Protein AF-A0A3D1D3Z7-F1 (afdb_monomer)

Foldseek 3Di:
DPDQKDKDKDFLPDPCQCPPANEDDPPPPDPDPRSWIKMFMDRDFDPCVPPPDGDVVSVNSCRHPPCVRMDTDPGSPCPDPVNLVVLLVDQEEEEADDQVCVLVVVVSCVVSVHWYKYKYAQCCCVDPSNVVCVVVLQKDWDDADDQNKDWDQDPDDAPDPDDDDDPNIHIDHRMTIMTRDDDVVVVDDDPD

pLDDT: mean 87.13, std 12.6, range [43.28, 98.56]

Solvent-accessible surface area (backbone atoms only — not comparable to full-atom values): 11808 Å² total; per-residue (Å²): 131,92,76,67,65,49,79,48,75,38,40,30,85,49,97,62,67,70,72,88,60,84,75,89,63,98,82,61,95,54,96,62,86,66,62,70,8,34,36,40,52,44,67,76,84,58,55,68,80,71,80,84,56,75,55,72,65,22,54,52,48,44,66,73,70,41,65,87,36,50,46,82,38,90,44,44,44,74,85,37,72,71,40,44,56,52,53,69,72,43,65,66,48,75,50,75,57,59,72,93,47,42,70,60,52,54,51,50,38,58,74,69,69,46,36,35,46,31,47,39,50,58,73,50,53,74,35,87,83,40,35,58,36,44,76,69,71,61,38,47,72,46,82,65,39,76,90,29,32,51,74,40,81,43,98,57,82,61,78,55,87,66,85,81,84,51,90,68,27,27,57,42,75,46,36,30,34,38,24,59,60,92,50,75,75,76,73,56,80,77,93,124

Structure (mmCIF, N/CA/C/O backbone):
data_AF-A0A3D1D3Z7-F1
#
_entry.id   AF-A0A3D1D3Z7-F1
#
loop_
_atom_site.group_PDB
_atom_site.id
_atom_site.type_symbol
_atom_site.label_atom_id
_atom_site.label_alt_id
_atom_site.label_comp_id
_atom_site.label_asym_id
_atom_site.label_entity_id
_atom_site.label_seq_id
_atom_site.pdbx_PDB_ins_code
_atom_site.Cartn_x
_atom_site.Cartn_y
_atom_site.Cartn_z
_atom_site.occupancy
_atom_site.B_iso_or_equiv
_atom_site.auth_seq_id
_atom_site.auth_comp_id
_atom_site.auth_asym_id
_atom_site.auth_atom_id
_atom_site.pdbx_PDB_model_num
ATOM 1 N N . LEU A 1 1 ? -16.263 -11.065 -4.107 1.00 61.50 1 LEU A N 1
ATOM 2 C CA . LEU A 1 1 ? -15.532 -10.832 -2.841 1.00 61.50 1 LEU A CA 1
ATOM 3 C C . LEU A 1 1 ? -16.573 -10.551 -1.766 1.00 61.50 1 LEU A C 1
ATOM 5 O O . LEU A 1 1 ? -17.265 -9.552 -1.881 1.00 61.50 1 LEU A O 1
ATOM 9 N N . GLY A 1 2 ? -16.757 -11.442 -0.791 1.00 82.75 2 GLY A N 1
ATOM 10 C CA . GLY A 1 2 ? -17.591 -11.156 0.384 1.00 82.75 2 GLY A CA 1
ATOM 11 C C . GLY A 1 2 ? -16.799 -10.304 1.373 1.00 82.75 2 GLY A C 1
ATOM 12 O O . GLY A 1 2 ? -16.276 -10.839 2.345 1.00 82.75 2 GLY A O 1
ATOM 13 N N . LEU A 1 3 ? -16.606 -9.016 1.063 1.00 86.44 3 LEU A N 1
ATOM 14 C CA . LEU A 1 3 ? -15.832 -8.101 1.906 1.00 86.44 3 LEU A CA 1
ATOM 15 C C . LEU A 1 3 ? -16.558 -7.891 3.236 1.00 86.44 3 LEU A C 1
ATOM 17 O O . LEU A 1 3 ? -17.693 -7.431 3.256 1.00 86.44 3 LEU A O 1
ATOM 21 N N . LYS A 1 4 ? -15.893 -8.237 4.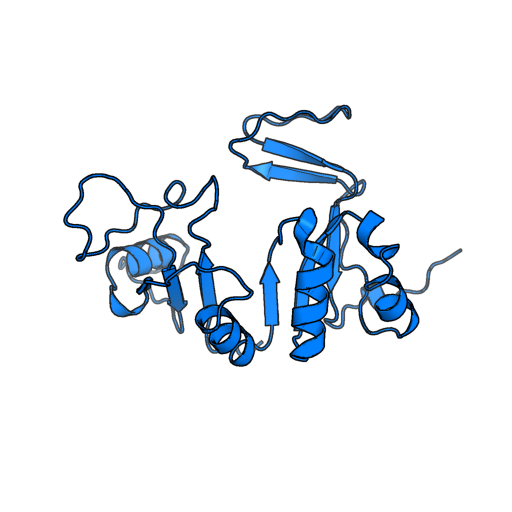341 1.00 91.62 4 LYS A N 1
ATOM 22 C CA . LYS A 1 4 ? -16.440 -8.094 5.698 1.00 91.62 4 LYS A CA 1
ATOM 23 C C . LYS A 1 4 ? -16.108 -6.742 6.335 1.00 91.62 4 LYS A C 1
ATOM 25 O O . LYS A 1 4 ? -16.857 -6.263 7.179 1.00 91.62 4 LYS A O 1
ATOM 30 N N . LYS A 1 5 ? -14.937 -6.189 6.012 1.00 93.38 5 LYS A N 1
ATOM 31 C CA . LYS A 1 5 ? -14.377 -5.001 6.660 1.00 93.38 5 LYS A CA 1
ATOM 32 C C . LYS A 1 5 ? -13.310 -4.358 5.771 1.00 93.38 5 LYS A C 1
ATOM 34 O O . LYS A 1 5 ? -12.551 -5.071 5.116 1.00 93.38 5 LYS A O 1
ATOM 39 N N . LEU A 1 6 ? -13.221 -3.034 5.809 1.00 93.69 6 LEU A N 1
ATOM 40 C CA . LEU A 1 6 ? -12.093 -2.236 5.345 1.00 93.69 6 LEU A CA 1
ATOM 41 C C . LEU A 1 6 ? -11.369 -1.633 6.556 1.00 93.69 6 LEU A C 1
ATOM 43 O O . LEU A 1 6 ? -12.007 -1.064 7.440 1.00 93.69 6 LEU A O 1
ATOM 47 N N . ILE A 1 7 ? -10.040 -1.747 6.578 1.00 94.50 7 ILE A N 1
ATOM 48 C CA . ILE A 1 7 ? -9.180 -1.125 7.589 1.00 94.50 7 ILE A CA 1
ATOM 49 C C . ILE A 1 7 ? -8.221 -0.180 6.869 1.00 94.50 7 ILE A C 1
ATOM 51 O O . ILE A 1 7 ? -7.419 -0.623 6.047 1.00 94.50 7 ILE A O 1
ATOM 55 N N . CYS A 1 8 ? -8.277 1.106 7.201 1.00 92.25 8 CYS A N 1
ATOM 56 C CA . CYS A 1 8 ? -7.368 2.122 6.675 1.00 92.25 8 CYS A CA 1
ATOM 57 C C . CYS A 1 8 ? -6.498 2.657 7.808 1.00 92.25 8 CYS A C 1
ATOM 59 O O . CYS A 1 8 ? -6.995 2.916 8.900 1.00 92.25 8 CYS A O 1
ATOM 61 N N . THR A 1 9 ? -5.207 2.854 7.561 1.00 91.00 9 THR A N 1
ATOM 62 C CA . THR A 1 9 ? -4.272 3.417 8.543 1.00 91.00 9 THR A CA 1
ATOM 63 C C . THR A 1 9 ? -3.481 4.559 7.927 1.00 91.00 9 THR A C 1
ATOM 65 O O . THR A 1 9 ? -3.256 4.588 6.716 1.00 91.00 9 THR A O 1
ATOM 68 N N . CYS A 1 10 ? -3.032 5.502 8.753 1.00 88.31 10 CYS A N 1
ATOM 69 C CA . CYS A 1 10 ? -2.142 6.570 8.311 1.00 88.31 10 CYS A CA 1
ATOM 70 C C . CYS A 1 10 ? -0.898 6.677 9.200 1.00 88.31 10 CYS A C 1
ATOM 72 O O . CYS A 1 10 ? -0.938 6.394 10.396 1.00 88.31 10 CYS A O 1
ATOM 74 N N . TYR A 1 11 ? 0.215 7.093 8.594 1.00 87.31 11 TYR A N 1
ATOM 75 C CA . TYR A 1 11 ? 1.493 7.302 9.271 1.00 87.31 11 TYR A CA 1
ATOM 76 C C . TYR A 1 11 ? 1.632 8.760 9.723 1.00 87.31 11 TYR A C 1
ATOM 78 O O . TYR A 1 11 ? 1.461 9.686 8.923 1.00 87.31 11 TYR A O 1
ATOM 86 N N . ASN A 1 12 ? 2.005 8.983 10.983 1.00 82.62 12 ASN A N 1
ATOM 87 C CA . ASN A 1 12 ? 2.163 10.332 11.531 1.00 82.62 12 ASN A CA 1
ATOM 88 C C . ASN A 1 12 ? 3.320 11.128 10.908 1.00 82.62 12 ASN A C 1
ATOM 90 O O . ASN A 1 12 ? 3.308 12.352 10.933 1.00 82.62 12 ASN A O 1
ATOM 94 N N . GLY A 1 13 ? 4.315 10.484 10.301 1.00 79.19 13 GLY A N 1
ATOM 95 C CA . GLY A 1 13 ? 5.386 11.198 9.600 1.00 79.19 13 GLY A CA 1
ATOM 96 C C . GLY A 1 13 ? 5.028 11.625 8.173 1.00 79.19 13 GLY A C 1
ATOM 97 O O . GLY A 1 13 ? 5.851 12.263 7.517 1.00 79.19 13 GLY A O 1
ATOM 98 N N . SER A 1 14 ? 3.833 11.298 7.661 1.00 76.31 14 SER A N 1
ATOM 99 C CA . SER A 1 14 ? 3.488 11.585 6.265 1.00 76.31 14 SER A CA 1
ATOM 100 C C . SER A 1 14 ? 3.386 13.103 5.975 1.00 76.31 14 SER A C 1
ATOM 102 O O . SER A 1 14 ? 2.975 13.903 6.826 1.00 76.31 14 SER A O 1
ATOM 104 N N . PRO A 1 15 ? 3.811 13.547 4.776 1.00 71.00 15 PRO A N 1
ATOM 105 C CA . PRO A 1 15 ? 3.744 14.944 4.323 1.00 71.00 15 PRO A CA 1
ATOM 106 C C . PRO A 1 15 ? 2.318 15.418 3.980 1.00 71.00 15 PRO A C 1
ATOM 108 O O . PRO A 1 15 ? 2.089 16.624 3.823 1.00 71.00 15 PRO A O 1
ATOM 111 N N . VAL A 1 16 ? 1.374 14.481 3.831 1.00 70.31 16 VAL A N 1
ATOM 112 C CA . VAL A 1 16 ? -0.016 14.735 3.412 1.00 70.31 16 VAL A CA 1
ATOM 113 C C . VAL A 1 16 ? -1.052 14.463 4.508 1.00 70.31 16 VAL A C 1
ATOM 115 O O . VAL A 1 16 ? -2.230 14.747 4.310 1.00 70.31 16 VAL A O 1
ATOM 118 N N . THR A 1 17 ? -0.632 13.966 5.678 1.00 67.69 17 THR A N 1
ATOM 119 C CA . THR A 1 17 ? -1.533 13.703 6.813 1.00 67.69 17 THR A CA 1
ATOM 120 C C . THR A 1 17 ? -2.337 14.950 7.181 1.00 67.69 17 THR A C 1
ATOM 122 O O . THR A 1 17 ? -1.764 16.024 7.356 1.00 67.69 17 THR A O 1
ATOM 125 N N . GLY A 1 18 ? -3.659 14.796 7.297 1.00 62.28 18 GLY A N 1
ATOM 126 C CA . GLY A 1 18 ? -4.581 15.857 7.717 1.00 62.28 18 GLY A CA 1
ATOM 127 C C . GLY A 1 18 ? -4.958 16.881 6.639 1.00 62.28 18 GLY A C 1
ATOM 128 O O . GLY A 1 18 ? -5.660 17.833 6.958 1.00 62.28 18 GLY A O 1
ATOM 129 N N . LYS A 1 19 ? -4.521 16.715 5.379 1.00 63.19 19 LYS A N 1
ATOM 130 C CA . LYS A 1 19 ? -4.835 17.662 4.287 1.00 63.19 19 LYS A CA 1
ATOM 131 C C . LYS A 1 19 ? -6.082 17.308 3.472 1.00 63.19 19 LYS A C 1
ATOM 133 O O . LYS A 1 19 ? -6.710 18.205 2.925 1.00 63.19 19 LYS A O 1
ATOM 138 N N . GLU A 1 20 ? -6.422 16.024 3.366 1.00 63.38 20 GLU A N 1
ATOM 139 C CA . GLU A 1 20 ? -7.516 15.539 2.501 1.00 63.38 20 GLU A CA 1
ATOM 140 C C . GLU A 1 20 ? -8.873 15.529 3.220 1.00 63.38 20 GLU A C 1
ATOM 142 O O . GLU A 1 20 ? -9.900 15.850 2.627 1.00 63.38 20 GLU A O 1
ATOM 147 N N . LEU A 1 21 ? -8.870 15.206 4.517 1.00 61.38 21 LEU A N 1
ATOM 148 C CA . LEU A 1 21 ? -10.042 15.237 5.384 1.00 61.38 21 LEU A CA 1
ATOM 149 C C . LEU A 1 21 ? -9.607 15.657 6.792 1.00 61.38 21 LEU A C 1
ATOM 151 O O . LEU A 1 21 ? -8.780 14.989 7.417 1.00 61.38 21 LEU A O 1
ATOM 155 N N . LEU A 1 22 ? -10.151 16.775 7.277 1.00 61.84 22 LEU A N 1
ATOM 156 C CA . LEU A 1 22 ? -9.946 17.227 8.651 1.00 61.84 22 LEU A CA 1
ATOM 157 C C . LEU A 1 22 ? -10.807 16.368 9.579 1.00 61.84 22 LEU A C 1
ATOM 159 O O . LEU A 1 22 ? -12.034 16.378 9.484 1.00 61.84 22 LEU A O 1
ATOM 163 N N . LEU A 1 23 ? -10.141 15.611 10.445 1.00 63.09 23 LEU A N 1
ATOM 164 C CA . LEU A 1 23 ? -10.756 14.735 11.435 1.00 63.09 23 LEU A CA 1
ATOM 165 C C . LEU A 1 23 ? -10.426 15.285 12.821 1.00 63.09 23 LEU A C 1
ATOM 167 O O . LEU A 1 23 ? -9.256 15.508 13.137 1.00 63.09 23 LEU A O 1
ATOM 171 N N . HIS A 1 24 ? -11.457 15.528 13.627 1.00 62.47 24 HIS A N 1
ATOM 172 C CA . HIS A 1 24 ? -11.304 16.054 14.979 1.00 62.47 24 HIS A CA 1
ATOM 173 C C . HIS A 1 24 ? -11.209 14.904 15.981 1.00 62.47 24 HIS A C 1
ATOM 175 O O . HIS A 1 24 ? -12.060 14.016 16.006 1.00 62.47 24 HIS A O 1
ATOM 181 N N . PHE A 1 25 ? -10.179 14.937 16.823 1.00 65.06 25 PHE A N 1
ATOM 182 C CA . PHE A 1 25 ? -9.983 13.987 17.911 1.00 65.06 25 PHE A CA 1
ATOM 183 C C . PHE A 1 25 ? -10.153 14.730 19.236 1.00 65.06 25 PHE A C 1
ATOM 185 O O . PHE A 1 25 ? -9.450 15.706 19.471 1.00 65.06 25 PHE A O 1
ATOM 192 N N . ASP A 1 26 ? -11.031 14.253 20.122 1.00 55.59 26 ASP A N 1
ATOM 193 C CA . ASP A 1 26 ? -11.373 14.937 21.388 1.00 55.59 26 ASP A CA 1
ATOM 194 C C . ASP A 1 26 ? -10.193 15.113 22.372 1.00 55.59 26 ASP A C 1
ATOM 196 O O . ASP A 1 26 ? -10.342 15.772 23.394 1.00 55.59 26 ASP A O 1
ATOM 200 N N . ASN A 1 27 ? -9.021 14.532 22.088 1.00 49.59 27 ASN A N 1
ATOM 201 C CA . ASN A 1 27 ? -7.875 14.472 23.004 1.00 49.59 27 ASN A CA 1
ATOM 202 C C . ASN A 1 27 ? -6.697 15.392 22.624 1.00 49.59 27 ASN A C 1
ATOM 204 O O . ASN A 1 27 ? -5.596 15.207 23.145 1.00 49.59 27 ASN A O 1
ATOM 208 N N . SER A 1 28 ? -6.868 16.356 21.715 1.00 48.56 28 SER A N 1
ATOM 209 C CA . SER A 1 28 ? -5.842 17.376 21.464 1.00 48.56 28 SER A CA 1
ATOM 210 C C . SER A 1 28 ? -6.182 18.668 22.210 1.00 48.56 28 SER A C 1
ATOM 212 O O . SER A 1 28 ? -6.888 19.518 21.683 1.00 48.56 28 SER A O 1
ATOM 214 N N . GLU A 1 29 ? -5.654 18.824 23.428 1.00 43.28 29 GLU A N 1
ATOM 215 C CA . GLU A 1 29 ? -5.636 20.111 24.156 1.00 43.28 29 GLU A CA 1
ATOM 216 C C . GLU A 1 29 ? -4.678 21.147 23.523 1.00 43.28 29 GLU A C 1
ATOM 218 O O . GLU A 1 29 ? -4.610 22.283 23.981 1.00 43.28 29 GLU A O 1
ATOM 223 N N . ASP A 1 30 ? -3.948 20.775 22.465 1.00 44.81 30 ASP A N 1
ATOM 224 C CA . ASP A 1 30 ? -3.095 21.677 21.690 1.00 44.81 30 ASP A CA 1
ATOM 225 C C . ASP A 1 30 ? -3.777 22.050 20.366 1.00 44.81 30 ASP A C 1
ATOM 227 O O . ASP A 1 30 ? -4.130 21.173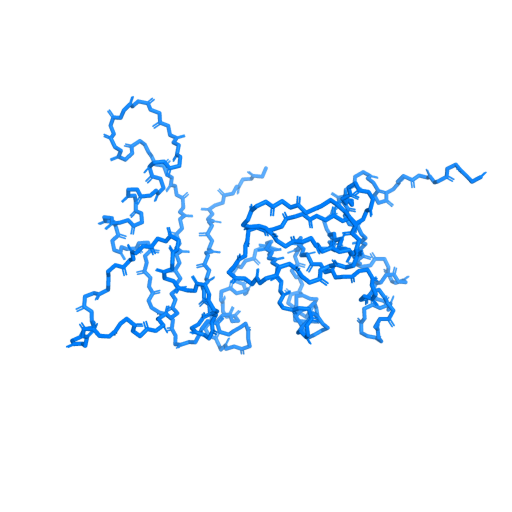 19.577 1.00 44.81 30 ASP A O 1
ATOM 231 N N . ASP A 1 31 ? -3.864 23.357 20.104 1.00 43.38 31 ASP A N 1
ATOM 232 C CA . ASP A 1 31 ? -4.306 23.990 18.845 1.00 43.38 31 ASP A CA 1
ATOM 233 C C . ASP A 1 31 ? -3.366 23.705 17.649 1.00 43.38 31 ASP A C 1
ATOM 235 O O . ASP A 1 31 ? -3.618 24.136 16.523 1.00 43.38 31 ASP A O 1
ATOM 239 N N . ASP A 1 32 ? -2.259 22.991 17.877 1.00 48.34 32 ASP A N 1
ATOM 240 C CA . ASP A 1 32 ? -1.348 22.559 16.824 1.00 48.34 32 ASP A CA 1
ATOM 241 C C . ASP A 1 32 ? -1.797 21.174 16.333 1.00 48.34 32 ASP A C 1
ATOM 243 O O . ASP A 1 32 ? -1.800 20.231 17.137 1.00 48.34 32 ASP A O 1
ATOM 247 N N . PRO A 1 33 ? -2.187 21.002 15.051 1.00 52.00 33 PRO A N 1
ATOM 248 C CA . PRO A 1 33 ? -2.545 19.704 14.499 1.00 52.00 33 PRO A CA 1
ATOM 249 C C . PRO A 1 33 ? -1.309 18.806 14.505 1.00 52.00 33 PRO A C 1
ATOM 251 O O . PRO A 1 33 ? -0.596 18.651 13.508 1.00 52.00 33 PRO A O 1
ATOM 254 N N . LYS A 1 34 ? -1.047 18.173 15.653 1.00 56.50 34 LYS A N 1
ATOM 255 C CA . LYS A 1 34 ? -0.094 17.080 15.766 1.00 56.50 34 LYS A CA 1
ATOM 256 C C . LYS A 1 34 ? -0.484 16.108 14.670 1.00 56.50 34 LYS A C 1
ATOM 258 O O . LYS A 1 34 ? -1.652 15.744 14.539 1.00 56.50 34 LYS A O 1
ATOM 263 N N . LYS A 1 35 ? 0.485 15.718 13.843 1.00 71.00 35 LYS A N 1
ATOM 264 C CA . LYS A 1 35 ? 0.274 14.674 12.847 1.00 71.00 35 LYS A CA 1
ATOM 265 C C . LYS A 1 35 ? -0.087 13.403 13.611 1.00 71.00 35 LYS A C 1
ATOM 267 O O . LYS A 1 35 ? 0.785 12.696 14.100 1.00 71.00 35 LYS A O 1
ATOM 272 N N . ILE A 1 36 ? -1.373 13.169 13.815 1.00 80.50 36 ILE A N 1
ATOM 273 C CA . ILE A 1 36 ? -1.877 12.034 14.571 1.00 80.50 36 ILE A CA 1
ATOM 274 C C . ILE A 1 36 ? -2.018 10.889 13.580 1.00 80.50 36 ILE A C 1
ATOM 276 O O . ILE A 1 36 ? -2.646 11.028 12.531 1.00 80.50 36 ILE A O 1
ATOM 280 N N . ALA A 1 37 ? -1.389 9.763 13.901 1.00 88.44 37 ALA A N 1
ATOM 281 C CA . ALA A 1 37 ? -1.661 8.522 13.204 1.00 88.44 37 ALA A CA 1
ATOM 282 C C . ALA A 1 37 ? -3.019 7.998 13.673 1.00 88.44 37 ALA A C 1
ATOM 284 O O . ALA A 1 37 ? -3.337 8.060 14.860 1.00 88.44 37 ALA A O 1
ATOM 285 N N . TYR A 1 38 ? -3.818 7.466 12.760 1.00 88.38 38 TYR A N 1
ATOM 286 C CA . TYR A 1 38 ? -5.125 6.916 13.085 1.00 88.38 38 TYR A CA 1
ATOM 287 C C . TYR A 1 38 ? -5.447 5.705 12.221 1.00 88.38 38 TYR A C 1
ATOM 289 O O . TYR A 1 38 ? -4.833 5.466 11.177 1.00 88.38 38 TYR A O 1
ATOM 297 N N . LYS A 1 39 ? -6.423 4.937 12.692 1.00 91.38 39 LYS A N 1
ATOM 298 C CA . LYS A 1 39 ? -7.048 3.822 12.001 1.00 91.38 39 LYS A CA 1
ATOM 299 C C . LYS A 1 39 ? -8.528 4.119 11.818 1.00 91.38 39 LYS A C 1
ATOM 301 O O . LYS A 1 39 ? -9.182 4.544 12.769 1.00 91.38 39 LYS A O 1
ATOM 306 N N . VAL A 1 40 ? -9.027 3.817 10.628 1.00 91.56 40 VAL A N 1
ATOM 307 C CA . VAL A 1 40 ? -10.449 3.743 10.310 1.00 91.56 40 VAL A CA 1
ATOM 308 C C . VAL A 1 40 ? -10.836 2.278 10.101 1.00 91.56 40 VAL A C 1
ATOM 310 O O . VAL A 1 40 ? -10.152 1.577 9.355 1.00 91.56 40 VAL A O 1
ATOM 313 N N . GLU A 1 41 ? -11.927 1.827 10.716 1.00 92.62 41 GLU A N 1
ATOM 314 C CA . GLU A 1 41 ? -12.559 0.536 10.429 1.00 92.62 41 GLU A CA 1
ATOM 315 C C . GLU A 1 41 ? -13.993 0.726 9.931 1.00 92.62 41 GLU A C 1
ATOM 317 O O . GLU A 1 41 ? -14.822 1.301 10.627 1.00 92.62 41 GLU A O 1
ATOM 322 N N . ILE A 1 42 ? -14.289 0.205 8.739 1.00 91.38 42 ILE A N 1
ATOM 323 C CA . ILE A 1 42 ? -15.619 0.271 8.120 1.00 91.38 42 ILE A CA 1
ATOM 324 C C . ILE A 1 42 ? -16.079 -1.150 7.818 1.00 91.38 42 ILE A C 1
ATOM 326 O O . ILE A 1 42 ? -15.406 -1.881 7.092 1.00 91.38 42 ILE A O 1
ATOM 330 N N . THR A 1 43 ? -17.227 -1.555 8.356 1.00 91.25 43 THR A N 1
ATOM 331 C CA . THR A 1 43 ? -17.865 -2.850 8.048 1.00 91.25 43 THR A CA 1
ATOM 332 C C . THR A 1 43 ? -19.070 -2.711 7.125 1.00 91.25 43 THR A C 1
ATOM 334 O O . THR A 1 43 ? -19.401 -3.649 6.408 1.00 91.25 43 THR A O 1
ATOM 337 N N . GLU A 1 44 ? -19.713 -1.546 7.130 1.00 88.12 44 GLU A N 1
ATOM 338 C CA . GLU A 1 44 ? -20.845 -1.192 6.279 1.00 88.12 44 GLU A CA 1
ATOM 339 C C . GLU A 1 44 ? -20.869 0.328 6.073 1.00 88.12 44 GLU A C 1
ATOM 341 O O . GLU A 1 44 ? -20.343 1.069 6.901 1.00 88.12 44 GLU A O 1
ATOM 346 N N . VAL A 1 45 ? -21.460 0.769 4.965 1.00 86.94 45 VAL A N 1
ATOM 347 C CA . VAL A 1 45 ? -21.803 2.172 4.701 1.00 86.94 45 VAL A CA 1
ATOM 348 C C . VAL A 1 45 ? -23.270 2.162 4.298 1.00 86.94 45 VAL A C 1
ATOM 350 O O . VAL A 1 45 ? -23.639 1.414 3.387 1.00 86.94 45 VAL A O 1
ATOM 353 N N . LYS A 1 46 ? -24.110 2.901 5.021 1.00 87.50 46 LYS A N 1
ATOM 354 C CA . LYS A 1 46 ? -25.526 3.080 4.686 1.00 87.50 46 LYS A CA 1
ATOM 355 C C . LYS A 1 46 ? -25.712 4.454 4.043 1.00 87.50 46 LYS A C 1
ATOM 357 O O . LYS A 1 46 ? -24.741 5.170 3.837 1.00 87.50 46 LYS A O 1
ATOM 362 N N . ASP A 1 47 ? -26.946 4.775 3.682 1.00 86.62 47 ASP A N 1
ATOM 363 C CA . ASP A 1 47 ? -27.336 6.148 3.357 1.00 86.62 47 ASP A CA 1
ATOM 364 C C . ASP A 1 47 ? -27.294 6.954 4.667 1.00 86.62 47 ASP A C 1
ATOM 366 O O . ASP A 1 47 ? -28.229 6.923 5.471 1.00 86.62 47 ASP A O 1
ATOM 370 N N . GLU A 1 48 ? -26.134 7.543 4.950 1.00 85.00 48 GLU A N 1
ATOM 371 C CA . GLU A 1 48 ? -25.841 8.254 6.193 1.00 85.00 48 GLU A CA 1
ATOM 372 C C . GLU A 1 48 ? -26.345 9.702 6.133 1.00 85.00 48 GLU A C 1
ATOM 374 O O . GLU A 1 48 ? -26.574 10.327 7.172 1.00 85.00 48 GLU A O 1
ATOM 379 N N . ASN A 1 49 ? -26.512 10.254 4.926 1.00 80.75 49 ASN A N 1
ATOM 380 C CA . ASN A 1 49 ? -26.976 11.624 4.714 1.00 80.75 49 ASN A CA 1
ATOM 381 C C . ASN A 1 49 ? -28.495 11.728 4.427 1.00 80.75 49 ASN A C 1
ATOM 383 O O . ASN A 1 49 ? -29.053 12.826 4.515 1.00 80.75 49 ASN A O 1
ATOM 387 N N . GLY A 1 50 ? -29.166 10.606 4.155 1.00 85.00 50 GLY A N 1
ATOM 388 C CA . GLY A 1 50 ? -30.599 10.503 3.890 1.00 85.00 50 GLY A CA 1
ATOM 389 C C . GLY A 1 50 ? -31.021 10.935 2.483 1.00 85.00 50 GLY A C 1
ATOM 390 O O . GLY A 1 50 ? -32.179 11.329 2.307 1.00 85.00 50 GLY A O 1
ATOM 391 N N . ASP A 1 51 ? -30.115 10.933 1.502 1.00 87.12 51 ASP A N 1
ATOM 392 C CA . ASP A 1 51 ? -30.389 11.377 0.129 1.00 87.12 51 ASP A CA 1
ATOM 393 C C . ASP A 1 51 ? -30.919 10.267 -0.799 1.00 87.12 51 ASP A C 1
ATOM 395 O O . ASP A 1 51 ? -31.344 10.543 -1.927 1.00 87.12 51 ASP A O 1
ATOM 399 N N . GLY A 1 52 ? -30.984 9.028 -0.303 1.00 87.69 52 GLY A N 1
ATOM 400 C CA . GLY A 1 52 ? -31.470 7.858 -1.025 1.00 87.69 52 GLY A CA 1
ATOM 401 C C . GLY A 1 52 ? -30.410 7.144 -1.868 1.00 87.69 52 GLY A C 1
ATOM 402 O O . GLY A 1 52 ? -30.760 6.188 -2.572 1.00 87.69 52 GLY A O 1
ATOM 403 N N . ALA A 1 53 ? -29.145 7.567 -1.819 1.00 87.19 53 ALA A N 1
ATOM 404 C CA . ALA A 1 53 ? -28.005 6.894 -2.427 1.00 87.19 53 ALA A CA 1
ATOM 405 C C . ALA A 1 53 ? -27.028 6.372 -1.357 1.00 87.19 53 ALA A C 1
ATOM 407 O O . ALA A 1 53 ? -27.116 6.703 -0.185 1.00 87.19 53 ALA A O 1
ATOM 408 N N . VAL A 1 54 ? -26.125 5.474 -1.764 1.00 87.69 54 VAL A N 1
ATOM 409 C CA . VAL A 1 54 ? -24.975 5.066 -0.943 1.00 87.69 54 VAL A CA 1
ATOM 410 C C . VAL A 1 54 ? -23.722 5.396 -1.739 1.00 87.69 54 VAL A C 1
ATOM 412 O O . VAL A 1 54 ? -23.393 4.691 -2.700 1.00 87.69 54 VAL A O 1
ATOM 415 N N . ASP A 1 55 ? -23.052 6.490 -1.385 1.00 86.50 55 ASP A N 1
ATOM 416 C CA . ASP A 1 55 ? -21.912 7.031 -2.120 1.00 86.50 55 ASP A CA 1
ATOM 417 C C . ASP A 1 55 ? -20.769 7.566 -1.223 1.00 86.50 55 ASP A C 1
ATOM 419 O O . ASP A 1 55 ? -20.644 7.247 -0.039 1.00 86.50 55 ASP A O 1
ATOM 423 N N . LEU A 1 56 ? -19.819 8.298 -1.816 1.00 86.06 56 LEU A N 1
ATOM 424 C CA . LEU A 1 56 ? -18.647 8.823 -1.100 1.00 86.06 56 LEU A CA 1
ATOM 425 C C . LEU A 1 56 ? -19.002 9.903 -0.068 1.00 86.06 56 LEU A C 1
ATOM 427 O O . LEU A 1 56 ? -18.228 10.128 0.867 1.00 86.06 56 LEU A O 1
ATOM 431 N N . SER A 1 57 ? -20.143 10.564 -0.231 1.00 86.38 57 SER A N 1
ATOM 432 C CA . SER A 1 57 ? -20.683 11.538 0.712 1.00 86.38 57 SER A CA 1
ATOM 433 C C . SER A 1 57 ? -21.056 10.853 2.023 1.00 86.38 57 SER A C 1
ATOM 435 O O . SER A 1 57 ? -20.731 11.383 3.085 1.00 86.38 57 SER A O 1
ATOM 437 N N . ASP A 1 58 ? -21.617 9.642 1.964 1.00 86.25 58 ASP A N 1
ATOM 438 C CA . ASP A 1 58 ? -21.926 8.831 3.147 1.00 86.25 58 ASP A CA 1
ATOM 439 C C . ASP A 1 58 ? -20.668 8.392 3.880 1.00 86.25 58 ASP A C 1
ATOM 441 O O . ASP A 1 58 ? -20.581 8.505 5.099 1.00 86.25 58 ASP A O 1
ATOM 445 N N . VAL A 1 59 ? -19.631 7.981 3.141 1.00 86.38 59 VAL A N 1
ATOM 446 C CA . VAL A 1 59 ? -18.322 7.673 3.737 1.00 86.38 59 VAL A CA 1
ATOM 447 C C . VAL A 1 59 ? -17.763 8.905 4.449 1.00 86.38 59 VAL A C 1
ATOM 449 O O . VAL A 1 59 ? -17.272 8.806 5.573 1.00 86.38 59 VAL A O 1
ATOM 452 N N . GLN A 1 60 ? -17.843 10.083 3.825 1.00 85.38 60 GLN A N 1
ATOM 453 C CA . GLN A 1 60 ? -17.385 11.320 4.451 1.00 85.38 60 GLN A CA 1
ATOM 454 C C . GLN A 1 60 ? -18.202 11.660 5.704 1.00 85.38 60 GLN A C 1
ATOM 456 O O . GLN A 1 60 ? -17.625 12.103 6.700 1.00 85.38 60 GLN A O 1
ATOM 461 N N . TYR A 1 61 ? -19.521 11.468 5.661 1.00 84.44 61 TYR A N 1
ATOM 462 C CA . TYR A 1 61 ? -20.406 11.702 6.795 1.00 84.44 61 TYR A CA 1
ATOM 463 C C . TYR A 1 61 ? -20.094 10.744 7.948 1.00 84.44 61 TYR A C 1
ATOM 465 O O . TYR A 1 61 ? -19.899 11.203 9.075 1.00 84.44 61 TYR A O 1
ATOM 473 N N . LEU A 1 62 ? -19.952 9.448 7.659 1.00 85.75 62 LEU A N 1
ATOM 474 C CA . LEU A 1 62 ? -19.565 8.410 8.613 1.00 85.75 62 LEU A CA 1
ATOM 475 C C . LEU A 1 62 ? -18.255 8.779 9.319 1.00 85.75 62 LEU A C 1
ATOM 477 O O . LEU A 1 62 ? -18.188 8.795 10.544 1.00 85.75 62 LEU A O 1
ATOM 481 N N . LEU A 1 63 ? -17.227 9.164 8.557 1.00 84.81 63 LEU A N 1
ATOM 482 C CA . LEU A 1 63 ? -15.915 9.529 9.102 1.00 84.81 63 LEU A CA 1
ATOM 483 C C . LEU A 1 63 ? -15.931 10.791 9.975 1.00 84.81 63 LEU A C 1
ATOM 485 O O . LEU A 1 63 ? -15.087 10.928 10.859 1.00 84.81 63 LEU A O 1
ATOM 489 N N . LYS A 1 64 ? -16.843 11.733 9.709 1.00 82.12 64 LYS A N 1
ATOM 490 C CA . LYS A 1 64 ? -16.954 12.990 10.466 1.00 82.12 64 LYS A CA 1
ATOM 491 C C . LYS A 1 64 ? -17.800 12.857 11.729 1.00 82.12 64 LYS A C 1
ATOM 493 O O . LYS A 1 64 ? -17.547 13.586 12.685 1.00 82.12 64 LYS A O 1
ATOM 498 N N . ASN A 1 65 ? -18.803 11.981 11.720 1.00 78.06 65 ASN A N 1
ATOM 499 C CA . ASN A 1 65 ? -19.817 11.924 12.773 1.00 78.06 65 ASN A CA 1
ATOM 500 C C . ASN A 1 65 ? -19.719 10.676 13.654 1.00 78.06 65 ASN A C 1
ATOM 502 O O . ASN A 1 65 ? -20.109 10.737 14.821 1.00 78.06 65 ASN A O 1
ATOM 506 N N . ASP A 1 66 ? -19.176 9.568 13.149 1.00 74.00 66 ASP A N 1
ATOM 507 C CA . ASP A 1 66 ? -19.040 8.345 13.930 1.00 74.00 66 ASP A CA 1
ATOM 508 C C . ASP A 1 66 ? -17.630 8.217 14.508 1.00 74.00 66 ASP A C 1
ATOM 510 O O . ASP A 1 66 ? -16.654 7.874 13.844 1.00 74.00 66 ASP A O 1
ATOM 514 N N . LYS A 1 67 ? -17.513 8.474 15.808 1.00 67.81 67 LYS A N 1
ATOM 515 C CA . LYS A 1 67 ? -16.240 8.310 16.515 1.00 67.81 67 LYS A CA 1
ATOM 516 C C . LYS A 1 67 ? -15.829 6.841 16.641 1.00 67.81 67 LYS A C 1
ATOM 518 O O . LYS A 1 67 ? -14.650 6.577 16.840 1.00 67.81 67 LYS A O 1
ATOM 523 N N . ASN A 1 68 ? -16.751 5.883 16.512 1.00 69.06 68 ASN A N 1
ATOM 524 C CA . ASN A 1 68 ? -16.444 4.464 16.710 1.00 69.06 68 ASN A CA 1
ATOM 525 C C . ASN A 1 68 ? -15.679 3.851 15.537 1.00 69.06 68 ASN A C 1
ATOM 527 O O . ASN A 1 68 ? -14.951 2.877 15.733 1.00 69.06 68 ASN A O 1
ATOM 531 N N . VAL A 1 69 ? -15.796 4.427 14.335 1.00 82.56 69 VAL A N 1
ATOM 532 C CA . VAL A 1 69 ? -15.009 3.967 13.185 1.00 82.56 69 VAL A CA 1
ATOM 533 C C . VAL A 1 69 ? -13.550 4.401 13.283 1.00 82.56 69 VAL A C 1
ATOM 535 O O . VAL A 1 69 ? -12.720 3.876 12.547 1.00 82.56 69 VAL A O 1
ATOM 538 N N . LEU A 1 70 ? -13.208 5.327 14.187 1.00 86.62 70 LEU A N 1
ATOM 539 C CA . LEU A 1 70 ? -11.931 6.028 14.196 1.00 86.62 70 LEU A CA 1
ATOM 540 C C . LEU A 1 70 ? -11.177 5.840 15.519 1.00 86.62 70 LEU A C 1
ATOM 542 O O . LEU A 1 70 ? -11.697 6.057 16.606 1.00 86.62 70 LEU A O 1
ATOM 546 N N . SER A 1 71 ? -9.907 5.445 15.441 1.00 88.06 71 SER A N 1
ATOM 547 C CA . SER A 1 71 ? -9.058 5.250 16.623 1.00 88.06 71 SER A CA 1
ATOM 548 C C . SER A 1 71 ? -7.644 5.772 16.397 1.00 88.06 71 SER A C 1
ATOM 550 O O . SER A 1 71 ? -7.111 5.690 15.292 1.00 88.06 71 SER A O 1
ATOM 552 N N . ILE A 1 72 ? -7.028 6.322 17.443 1.00 89.19 72 ILE A N 1
ATOM 553 C CA . ILE A 1 72 ? -5.661 6.851 17.376 1.00 89.19 72 ILE A CA 1
ATOM 554 C C . ILE A 1 72 ? -4.660 5.692 17.369 1.00 89.19 72 ILE A C 1
ATOM 556 O O . ILE A 1 72 ? -4.758 4.754 18.159 1.00 89.19 72 ILE A O 1
ATOM 560 N N . LEU A 1 73 ? -3.670 5.797 16.489 1.00 89.44 73 LEU A N 1
ATOM 561 C CA . LEU A 1 73 ? -2.470 4.971 16.460 1.00 89.44 73 LEU A CA 1
ATOM 562 C C . LEU A 1 73 ? -1.295 5.763 17.041 1.00 89.44 73 LEU A C 1
ATOM 564 O O . LEU A 1 73 ? -1.272 6.994 17.017 1.00 89.44 73 LEU A O 1
ATOM 568 N N . LYS A 1 74 ? -0.277 5.066 17.540 1.00 89.31 74 LYS A N 1
ATOM 569 C CA . LYS A 1 74 ? 0.939 5.711 18.049 1.00 89.31 74 LYS A CA 1
ATOM 570 C C . LYS A 1 74 ? 1.764 6.321 16.927 1.00 89.31 74 LYS A C 1
ATOM 572 O O . LYS A 1 74 ? 2.152 7.484 17.014 1.00 89.31 74 LYS A O 1
ATOM 577 N N . THR A 1 75 ? 2.079 5.532 15.901 1.00 90.25 75 THR A N 1
ATOM 578 C CA . THR A 1 75 ? 2.898 6.002 14.773 1.00 90.25 75 THR A CA 1
ATOM 579 C C . THR A 1 75 ? 2.268 5.722 13.427 1.00 90.25 75 THR A C 1
ATOM 581 O O . THR A 1 75 ? 2.449 6.519 12.511 1.00 90.25 75 THR A O 1
ATOM 584 N N . GLY A 1 76 ? 1.545 4.609 13.287 1.00 90.75 76 GLY A N 1
ATOM 585 C CA . GLY A 1 76 ? 1.107 4.138 11.974 1.00 90.75 76 GLY A CA 1
ATOM 586 C C . GLY A 1 76 ? 2.254 3.640 11.083 1.00 90.75 76 GLY A C 1
ATOM 587 O O . GLY A 1 76 ? 2.066 3.460 9.883 1.00 90.75 76 GLY A O 1
ATOM 588 N N . ASP A 1 77 ? 3.459 3.442 11.637 1.00 93.44 77 ASP A N 1
ATOM 589 C CA . ASP A 1 77 ? 4.557 2.782 10.924 1.00 93.44 77 ASP A CA 1
ATOM 590 C C . ASP A 1 77 ? 4.203 1.298 10.762 1.00 93.44 77 ASP A C 1
ATOM 592 O O . ASP A 1 77 ? 3.860 0.632 11.740 1.00 93.44 77 ASP A O 1
ATOM 596 N N . PHE A 1 78 ? 4.321 0.751 9.551 1.00 95.69 78 PHE A N 1
ATOM 597 C CA . PHE A 1 78 ? 4.013 -0.653 9.258 1.00 95.69 78 PHE A CA 1
ATOM 598 C C . PHE A 1 78 ? 4.847 -1.660 10.075 1.00 95.69 78 PHE A C 1
ATOM 600 O O . PHE A 1 78 ? 4.484 -2.830 10.196 1.00 95.69 78 PHE A O 1
ATOM 607 N N . ARG A 1 79 ? 5.975 -1.226 10.645 1.00 95.94 79 ARG A N 1
ATOM 608 C CA . ARG A 1 79 ? 6.825 -2.025 11.541 1.00 95.94 79 ARG A CA 1
ATOM 609 C C . ARG A 1 79 ? 6.323 -2.049 12.982 1.00 95.94 79 ARG A C 1
ATOM 611 O O . ARG A 1 79 ? 6.768 -2.881 13.771 1.00 95.94 79 ARG A O 1
ATOM 618 N N . SER A 1 80 ? 5.458 -1.110 13.354 1.00 96.31 80 SER A N 1
ATOM 619 C CA . SER A 1 80 ? 4.943 -0.989 14.714 1.00 96.31 80 SER A CA 1
ATOM 620 C C . SER A 1 80 ? 4.093 -2.203 15.092 1.00 96.31 80 SER A C 1
ATOM 622 O O . SER A 1 80 ? 3.444 -2.827 14.251 1.00 96.31 80 SER A O 1
ATOM 624 N N . LYS A 1 81 ? 4.061 -2.532 16.389 1.00 96.62 81 LYS A N 1
ATOM 625 C CA . LYS A 1 81 ? 3.258 -3.656 16.887 1.00 96.62 81 LYS A CA 1
ATOM 626 C C . LYS A 1 81 ? 1.771 -3.486 16.548 1.00 96.62 81 LYS A C 1
ATOM 628 O O . LYS A 1 81 ? 1.141 -4.455 16.152 1.00 96.62 81 LYS A O 1
ATOM 633 N N . GLU A 1 82 ? 1.236 -2.269 16.662 1.00 95.00 82 GLU A N 1
ATOM 634 C CA . GLU A 1 82 ? -0.163 -1.959 16.329 1.00 95.00 82 GLU A CA 1
ATOM 635 C C . GLU A 1 82 ? -0.479 -2.246 14.854 1.00 95.00 82 GLU A C 1
ATOM 637 O O . GLU A 1 82 ? -1.440 -2.956 14.572 1.00 95.00 82 GLU A O 1
ATOM 642 N N . CYS A 1 83 ? 0.362 -1.801 13.915 1.00 96.38 83 CYS A N 1
ATOM 643 C CA . CYS A 1 83 ? 0.142 -2.057 12.492 1.00 96.38 83 CYS A CA 1
ATOM 644 C C . CYS A 1 83 ? 0.370 -3.522 12.117 1.00 96.38 83 CYS A C 1
ATOM 646 O O . CYS A 1 83 ? -0.303 -4.025 11.223 1.00 96.38 83 CYS A O 1
ATOM 648 N N . ILE A 1 84 ? 1.269 -4.227 12.808 1.00 98.00 84 ILE A N 1
ATOM 649 C CA . ILE A 1 84 ? 1.462 -5.668 12.614 1.00 98.00 84 ILE A CA 1
ATOM 650 C C . ILE A 1 84 ? 0.221 -6.459 13.050 1.00 98.00 84 ILE A C 1
ATOM 652 O O . ILE A 1 84 ? -0.142 -7.417 12.370 1.00 98.00 84 ILE A O 1
ATOM 656 N N . GLU A 1 85 ? -0.443 -6.091 14.150 1.00 97.88 85 GLU A N 1
ATOM 657 C CA . GLU A 1 85 ? -1.692 -6.762 14.542 1.00 97.88 85 GLU A CA 1
ATOM 658 C C . GLU A 1 85 ? -2.812 -6.519 13.515 1.00 97.88 85 GLU A C 1
ATOM 660 O O . GLU A 1 85 ? -3.507 -7.463 13.148 1.00 97.88 85 GLU A O 1
ATOM 665 N N . LEU A 1 86 ? -2.913 -5.308 12.955 1.00 97.06 86 LEU A N 1
ATOM 666 C CA . LEU A 1 86 ? -3.850 -5.016 11.857 1.00 97.06 86 LEU A CA 1
ATOM 667 C C . LEU A 1 86 ? -3.506 -5.794 10.581 1.00 97.06 86 LEU A C 1
ATOM 669 O O . LEU A 1 86 ? -4.383 -6.350 9.924 1.00 97.06 86 LEU A O 1
ATOM 673 N N . LEU A 1 87 ? -2.217 -5.893 10.247 1.00 97.81 87 LEU A N 1
ATOM 674 C CA . LEU A 1 87 ? -1.749 -6.692 9.118 1.00 97.81 87 LEU A CA 1
ATOM 675 C C . LEU A 1 87 ? -2.155 -8.158 9.274 1.00 97.81 87 LEU A C 1
ATOM 677 O O . LEU A 1 87 ? -2.539 -8.790 8.295 1.00 97.81 87 LEU A O 1
ATOM 681 N N . LYS A 1 88 ? -2.064 -8.716 10.488 1.00 98.19 88 LYS A N 1
ATOM 682 C CA . LYS A 1 88 ? -2.471 -10.101 10.755 1.00 98.19 88 LYS A CA 1
ATOM 683 C C . LYS A 1 88 ? -3.961 -10.322 10.501 1.00 98.19 88 LYS A C 1
ATOM 685 O O . LYS A 1 88 ? -4.272 -11.379 9.959 1.00 98.19 88 LYS A O 1
ATOM 690 N N . GLU A 1 89 ? -4.823 -9.355 10.820 1.00 96.81 89 GLU A N 1
ATOM 691 C CA . GLU A 1 89 ? -6.268 -9.401 10.528 1.00 96.81 89 GLU A CA 1
ATOM 692 C C . GLU A 1 89 ? -6.568 -9.302 9.025 1.00 96.81 89 GLU A C 1
ATOM 694 O O . GLU A 1 89 ? -7.497 -9.941 8.546 1.00 96.81 89 GLU A O 1
ATOM 699 N N . ALA A 1 90 ? -5.778 -8.536 8.269 1.00 96.75 90 ALA A N 1
ATOM 700 C CA . ALA A 1 90 ? -6.034 -8.308 6.850 1.00 96.75 90 ALA A CA 1
ATOM 701 C C . ALA A 1 90 ? -5.782 -9.555 5.985 1.00 96.75 90 ALA A C 1
ATOM 703 O O . ALA A 1 90 ? -4.724 -10.178 6.075 1.00 96.75 90 ALA A O 1
ATOM 704 N N . ASP A 1 91 ? -6.695 -9.864 5.067 1.00 96.81 91 ASP A N 1
ATOM 705 C CA . ASP A 1 91 ? -6.478 -10.891 4.038 1.00 96.81 91 ASP A CA 1
ATOM 706 C C . ASP A 1 91 ? -5.719 -10.330 2.827 1.00 96.81 91 ASP A C 1
ATOM 708 O O . ASP A 1 91 ? -4.784 -10.950 2.308 1.00 96.81 91 ASP A O 1
ATOM 712 N N . ILE A 1 92 ? -6.119 -9.128 2.395 1.00 97.69 92 ILE A N 1
ATOM 713 C CA . ILE A 1 92 ? -5.573 -8.419 1.239 1.00 97.69 92 ILE A CA 1
ATOM 714 C C . ILE A 1 92 ? -5.067 -7.047 1.682 1.00 97.69 92 ILE A C 1
ATOM 716 O O . ILE A 1 92 ? -5.783 -6.299 2.344 1.00 97.69 92 ILE A O 1
ATOM 720 N N . VAL A 1 93 ? -3.851 -6.696 1.271 1.00 98.06 93 VAL A N 1
ATOM 721 C CA . VAL A 1 93 ? -3.259 -5.374 1.493 1.00 98.06 93 VAL A CA 1
ATOM 722 C C . VAL A 1 93 ? -3.173 -4.609 0.177 1.00 98.06 93 VAL A C 1
ATOM 724 O O . VAL A 1 93 ? -2.567 -5.084 -0.783 1.00 98.06 93 VAL A O 1
ATOM 727 N N . VAL A 1 94 ? -3.736 -3.402 0.137 1.00 97.38 94 VAL A N 1
ATOM 728 C CA . VAL A 1 94 ? -3.637 -2.494 -1.014 1.00 97.38 94 VAL A CA 1
ATOM 729 C C . VAL A 1 94 ? -2.956 -1.210 -0.566 1.00 97.38 94 VAL A C 1
ATOM 731 O O . VAL A 1 94 ? -3.436 -0.562 0.359 1.00 97.38 94 VAL A O 1
ATOM 734 N N . THR A 1 95 ? -1.817 -0.849 -1.164 1.00 94.44 95 THR A N 1
ATOM 735 C CA . THR A 1 95 ? -1.090 0.366 -0.751 1.00 94.44 95 THR A CA 1
ATOM 736 C C . THR A 1 95 ? -0.082 0.869 -1.791 1.00 94.44 95 THR A C 1
ATOM 738 O O . THR A 1 95 ? 0.332 0.149 -2.699 1.00 94.44 95 THR A O 1
ATOM 741 N N . ASN A 1 96 ? 0.347 2.118 -1.635 1.00 91.81 96 ASN A N 1
ATOM 742 C CA . ASN A 1 96 ? 1.476 2.719 -2.337 1.00 91.81 96 ASN A CA 1
ATOM 743 C C . ASN A 1 96 ? 2.615 2.964 -1.327 1.00 91.81 96 ASN A C 1
ATOM 745 O O . ASN A 1 96 ? 2.700 4.058 -0.760 1.00 91.81 96 ASN A O 1
ATOM 749 N N . PRO A 1 97 ? 3.449 1.951 -1.018 1.00 91.94 97 PRO A N 1
ATOM 750 C CA . PRO A 1 97 ? 4.510 2.101 -0.034 1.00 91.94 97 PRO A CA 1
ATOM 751 C C . PRO A 1 97 ? 5.579 3.083 -0.541 1.00 91.94 97 PRO A C 1
A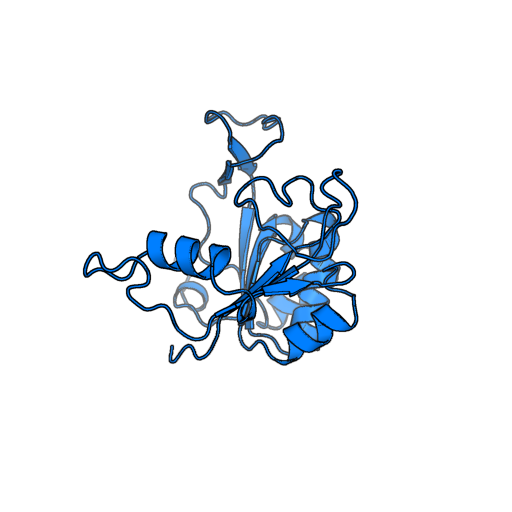TOM 753 O O . PRO A 1 97 ? 5.857 3.125 -1.743 1.00 91.94 97 PRO A O 1
ATOM 756 N N . PRO A 1 98 ? 6.265 3.823 0.352 1.00 89.62 98 PRO A N 1
ATOM 757 C CA . PRO A 1 98 ? 7.436 4.597 -0.039 1.00 89.62 98 PRO A CA 1
ATOM 758 C C . PRO A 1 98 ? 8.446 3.707 -0.770 1.00 89.62 98 PRO A C 1
ATOM 760 O O . PRO A 1 98 ? 8.823 2.648 -0.265 1.00 89.62 98 PRO A O 1
ATOM 763 N N . PHE A 1 99 ? 8.921 4.131 -1.944 1.00 91.44 99 PHE A N 1
ATOM 764 C CA . PHE A 1 99 ? 9.790 3.289 -2.777 1.00 91.44 99 PHE A CA 1
ATOM 765 C C . PHE A 1 99 ? 11.092 2.882 -2.072 1.00 91.44 99 PHE A C 1
ATOM 767 O O . PHE A 1 99 ? 11.586 1.776 -2.285 1.00 91.44 99 PHE A O 1
ATOM 774 N N . SER A 1 100 ? 11.609 3.726 -1.172 1.00 92.31 100 SER A N 1
ATOM 775 C CA . SER A 1 100 ? 12.770 3.419 -0.326 1.00 92.31 100 SER A CA 1
ATOM 776 C C . SER A 1 100 ? 12.537 2.247 0.635 1.00 92.31 100 SER A C 1
ATOM 778 O O . SER A 1 100 ? 13.490 1.570 1.011 1.00 92.31 100 SER A O 1
ATOM 780 N N . LEU A 1 101 ? 11.283 1.984 1.010 1.00 95.06 101 LEU A N 1
ATOM 781 C CA . LEU A 1 101 ? 10.889 0.938 1.956 1.00 95.06 101 LEU A CA 1
ATOM 782 C C . LEU A 1 101 ? 10.284 -0.290 1.266 1.00 95.06 101 LEU A C 1
ATOM 784 O O . LEU A 1 101 ? 9.945 -1.260 1.940 1.00 95.06 101 LEU A O 1
ATOM 788 N N . PHE A 1 102 ? 10.180 -0.289 -0.068 1.00 96.88 102 PHE A N 1
ATOM 789 C CA . PHE A 1 102 ? 9.504 -1.340 -0.833 1.00 96.88 102 PHE A CA 1
ATOM 790 C C . PHE A 1 102 ? 10.038 -2.748 -0.523 1.00 96.88 102 PHE A C 1
ATOM 792 O O . PHE A 1 102 ? 9.252 -3.663 -0.296 1.00 96.88 102 PHE A O 1
ATOM 799 N N . ARG A 1 103 ? 11.371 -2.914 -0.463 1.00 96.19 103 ARG A N 1
ATOM 800 C CA . ARG A 1 103 ? 12.044 -4.203 -0.182 1.00 96.19 103 ARG A CA 1
ATOM 801 C C . ARG A 1 103 ? 11.625 -4.792 1.159 1.00 96.19 103 ARG A C 1
ATOM 803 O O . ARG A 1 103 ? 11.347 -5.981 1.266 1.00 96.19 103 ARG A O 1
ATOM 810 N N . GLU A 1 104 ? 11.596 -3.945 2.178 1.00 97.44 104 GLU A N 1
ATOM 811 C CA . GLU A 1 104 ? 11.218 -4.352 3.523 1.00 97.44 104 GLU A CA 1
ATOM 812 C C . GLU A 1 104 ? 9.720 -4.639 3.603 1.00 97.44 104 GLU A C 1
ATOM 814 O O . GLU A 1 104 ? 9.310 -5.653 4.166 1.00 97.44 104 GLU A O 1
ATOM 819 N N . TYR A 1 105 ? 8.910 -3.777 2.986 1.00 97.50 105 TYR A N 1
ATOM 820 C CA . TYR A 1 105 ? 7.462 -3.888 3.020 1.00 97.50 105 TYR A CA 1
ATOM 821 C C . TYR A 1 105 ? 6.966 -5.164 2.334 1.00 97.50 105 TYR A C 1
ATOM 823 O O . TYR A 1 105 ? 6.237 -5.943 2.945 1.00 97.50 105 TYR A O 1
ATOM 831 N N . ILE A 1 106 ? 7.420 -5.448 1.107 1.00 98.00 106 ILE A N 1
ATOM 832 C CA . ILE A 1 106 ? 7.042 -6.685 0.410 1.00 98.00 106 ILE A CA 1
ATOM 833 C C . ILE A 1 106 ? 7.526 -7.924 1.173 1.00 98.00 106 ILE A C 1
ATOM 835 O O . ILE A 1 106 ? 6.776 -8.888 1.308 1.00 98.00 106 ILE A O 1
ATOM 839 N N . GLY A 1 107 ? 8.727 -7.881 1.766 1.00 97.81 107 GLY A N 1
ATOM 840 C CA . GLY A 1 107 ? 9.222 -8.943 2.643 1.00 97.81 107 GLY A CA 1
ATOM 841 C C . GLY A 1 107 ? 8.309 -9.185 3.849 1.00 97.81 107 GLY A C 1
ATOM 842 O O . GLY A 1 107 ? 8.039 -10.335 4.196 1.00 97.81 107 GLY A O 1
ATOM 843 N N . GLN A 1 108 ? 7.772 -8.120 4.453 1.00 98.25 108 GLN A N 1
ATOM 844 C CA . GLN A 1 108 ? 6.793 -8.227 5.532 1.00 98.25 108 GLN A CA 1
ATOM 845 C C . GLN A 1 108 ? 5.485 -8.873 5.044 1.00 98.25 108 GLN A C 1
ATOM 847 O O . GLN A 1 108 ? 5.009 -9.814 5.677 1.00 98.25 108 GLN A O 1
ATOM 852 N N . LEU A 1 109 ? 4.935 -8.446 3.903 1.00 98.56 109 LEU A N 1
ATOM 853 C CA . LEU A 1 109 ? 3.717 -9.044 3.337 1.00 98.56 109 LEU A CA 1
ATOM 854 C C . LEU A 1 109 ? 3.893 -10.542 3.055 1.00 98.56 109 LEU A C 1
ATOM 856 O O . LEU A 1 109 ? 3.038 -11.347 3.431 1.00 98.56 109 LEU A O 1
ATOM 860 N N . MET A 1 110 ? 5.034 -10.928 2.476 1.00 98.44 110 MET A N 1
ATOM 861 C CA . MET A 1 110 ? 5.370 -12.332 2.232 1.00 98.44 110 MET A CA 1
ATOM 862 C C . MET A 1 110 ? 5.530 -13.122 3.535 1.00 98.44 110 MET A C 1
ATOM 864 O O . MET A 1 110 ? 5.037 -14.245 3.625 1.00 98.44 110 MET A O 1
ATOM 868 N N . LYS A 1 111 ? 6.173 -12.542 4.561 1.00 98.25 111 LYS A N 1
ATOM 869 C CA . LYS A 1 111 ? 6.344 -13.163 5.887 1.00 98.25 111 LYS A CA 1
ATOM 870 C C . LYS A 1 111 ? 5.004 -13.492 6.550 1.00 98.25 111 LYS A C 1
ATOM 872 O O . LYS A 1 111 ? 4.891 -14.531 7.190 1.00 98.25 111 LYS A O 1
ATOM 877 N N . TYR A 1 112 ? 4.011 -12.615 6.411 1.00 98.44 112 TYR A N 1
ATOM 878 C CA . TYR A 1 112 ? 2.672 -12.808 6.977 1.00 98.44 112 TYR A CA 1
ATOM 879 C C . TYR A 1 112 ? 1.694 -13.502 6.015 1.00 98.44 112 TYR A C 1
ATOM 881 O O . TYR A 1 112 ? 0.514 -13.611 6.336 1.00 98.44 112 TYR A O 1
ATOM 889 N N . GLY A 1 113 ? 2.162 -13.981 4.855 1.00 98.06 113 GLY A N 1
ATOM 890 C CA . GLY A 1 113 ? 1.345 -14.738 3.904 1.00 98.06 113 GLY A CA 1
ATOM 891 C C . GLY A 1 113 ? 0.194 -13.933 3.301 1.00 98.06 113 GLY A C 1
ATOM 892 O O . GLY A 1 113 ? -0.864 -14.490 3.019 1.00 98.06 113 GLY A O 1
ATOM 893 N N . LYS A 1 114 ? 0.370 -12.620 3.141 1.00 98.44 114 LYS A N 1
ATOM 894 C CA . LYS A 1 114 ? -0.706 -11.725 2.714 1.00 98.44 114 LYS A CA 1
ATOM 895 C C . LYS A 1 114 ? -0.887 -11.756 1.209 1.00 98.44 114 LYS A C 1
ATOM 897 O O . LYS A 1 114 ? 0.083 -11.849 0.449 1.00 98.44 114 LYS A O 1
ATOM 902 N N . LYS A 1 115 ? -2.139 -11.637 0.775 1.00 98.38 115 LYS A N 1
ATOM 903 C CA . LYS A 1 115 ? -2.433 -11.252 -0.599 1.00 98.38 115 LYS A CA 1
ATOM 904 C C . LYS A 1 115 ? -2.289 -9.743 -0.725 1.00 98.38 115 LYS A C 1
ATOM 906 O O . LYS A 1 115 ? -2.544 -9.022 0.238 1.00 98.38 115 LYS A O 1
ATOM 911 N N . PHE A 1 116 ? -1.835 -9.243 -1.866 1.00 98.50 116 PHE A N 1
ATOM 912 C CA . PHE A 1 116 ? -1.609 -7.805 -1.978 1.00 98.50 116 PHE A CA 1
ATOM 913 C C . PHE A 1 116 ? -1.683 -7.253 -3.391 1.00 98.50 116 PHE A C 1
ATOM 915 O O . PHE A 1 116 ? -1.458 -7.963 -4.366 1.00 98.50 116 PHE A O 1
ATOM 922 N N . LEU A 1 117 ? -1.939 -5.951 -3.467 1.00 97.56 117 LEU A N 1
ATOM 923 C CA . LEU A 1 117 ? -1.810 -5.118 -4.652 1.00 97.56 117 LEU A CA 1
ATOM 924 C C . LEU A 1 117 ? -1.061 -3.844 -4.242 1.00 97.56 117 LEU A C 1
ATOM 926 O O . LEU A 1 117 ? -1.632 -2.961 -3.605 1.00 97.56 117 LEU A O 1
ATOM 930 N N . ILE A 1 118 ? 0.233 -3.766 -4.557 1.00 97.56 118 ILE A N 1
ATOM 931 C CA . ILE A 1 118 ? 1.083 -2.645 -4.132 1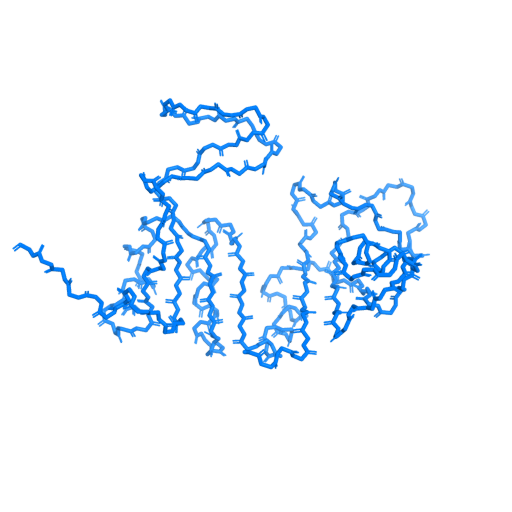.00 97.56 118 ILE A CA 1
ATOM 932 C C . ILE A 1 118 ? 1.725 -1.932 -5.314 1.00 97.56 118 ILE A C 1
ATOM 934 O O . ILE A 1 118 ? 2.139 -2.569 -6.282 1.00 97.56 118 ILE A O 1
ATOM 938 N N . ILE A 1 119 ? 1.823 -0.609 -5.234 1.00 96.06 119 ILE A N 1
ATOM 939 C CA . ILE A 1 119 ? 2.531 0.189 -6.239 1.00 96.06 119 ILE A CA 1
ATOM 940 C C . ILE A 1 119 ? 4.036 0.136 -5.965 1.00 96.06 119 ILE A C 1
ATOM 942 O O . ILE A 1 119 ? 4.488 0.289 -4.833 1.00 96.06 119 ILE A O 1
ATOM 946 N N . GLY A 1 120 ? 4.833 -0.059 -7.010 1.00 95.25 120 GLY A N 1
ATOM 947 C CA . GLY A 1 120 ? 6.284 0.026 -6.931 1.00 95.25 120 GLY A CA 1
ATOM 948 C C . GLY A 1 120 ? 6.894 0.510 -8.235 1.00 95.25 120 GLY A C 1
ATOM 949 O O . GLY A 1 120 ? 6.260 0.506 -9.288 1.00 95.25 120 GLY A O 1
ATOM 950 N N . HIS A 1 121 ? 8.160 0.906 -8.182 1.00 94.94 121 HIS A N 1
ATOM 951 C CA . HIS A 1 121 ? 8.928 1.175 -9.391 1.00 94.94 121 HIS A CA 1
ATOM 952 C C . HIS A 1 121 ? 9.433 -0.149 -9.994 1.00 94.94 121 HIS A C 1
ATOM 954 O O . HIS A 1 121 ? 9.924 -1.009 -9.268 1.00 94.94 121 HIS A O 1
ATOM 960 N N . GLN A 1 122 ? 9.406 -0.307 -11.318 1.00 94.19 122 GLN A N 1
ATOM 961 C CA . GLN A 1 122 ? 9.795 -1.517 -12.061 1.00 94.19 122 GLN A CA 1
ATOM 962 C C . GLN A 1 122 ? 11.207 -2.014 -11.721 1.00 94.19 122 GLN A C 1
ATOM 964 O O . GLN A 1 122 ? 11.487 -3.209 -11.725 1.00 94.19 122 GLN A O 1
ATOM 969 N N . ASN A 1 123 ? 12.112 -1.098 -11.358 1.00 95.00 123 ASN A N 1
ATOM 970 C CA . ASN A 1 123 ? 13.459 -1.456 -10.904 1.00 95.00 123 ASN A CA 1
ATOM 971 C C . ASN A 1 123 ? 13.456 -2.345 -9.652 1.00 95.00 123 ASN A C 1
ATOM 973 O O . ASN A 1 123 ? 14.446 -3.040 -9.431 1.00 95.00 123 ASN A O 1
ATOM 977 N N . ALA A 1 124 ? 12.371 -2.357 -8.874 1.00 96.50 124 ALA A N 1
ATOM 978 C CA . ALA A 1 124 ? 12.242 -3.205 -7.701 1.00 96.50 124 ALA A CA 1
ATOM 979 C C . ALA A 1 124 ? 12.290 -4.699 -8.026 1.00 96.50 124 ALA A C 1
ATOM 981 O O . ALA A 1 124 ? 12.731 -5.470 -7.183 1.00 96.50 124 ALA A O 1
ATOM 982 N N . ILE A 1 125 ? 11.953 -5.102 -9.258 1.00 96.69 125 ILE A N 1
ATOM 983 C CA . ILE A 1 125 ? 12.078 -6.491 -9.728 1.00 96.69 125 ILE A CA 1
ATOM 984 C C . ILE A 1 125 ? 13.510 -7.009 -9.545 1.00 96.69 125 ILE A C 1
ATOM 986 O O . ILE A 1 125 ? 13.705 -8.167 -9.203 1.00 96.69 125 ILE A O 1
ATOM 990 N N . LYS A 1 126 ? 14.519 -6.148 -9.733 1.00 96.56 126 LYS A N 1
ATOM 991 C CA . LYS A 1 126 ? 15.943 -6.517 -9.664 1.00 96.56 126 LYS A CA 1
ATOM 992 C C . LYS A 1 126 ? 16.489 -6.574 -8.237 1.00 96.56 126 LYS A C 1
ATOM 994 O O . LYS A 1 126 ? 17.660 -6.895 -8.046 1.00 96.56 126 LYS A O 1
ATOM 999 N N . TYR A 1 127 ? 15.703 -6.196 -7.230 1.00 96.81 127 TYR A N 1
ATOM 1000 C CA . TYR A 1 127 ? 16.182 -6.200 -5.853 1.00 96.81 127 TYR A CA 1
ATOM 1001 C C . TYR A 1 127 ? 16.408 -7.630 -5.368 1.00 96.81 127 TYR A C 1
ATOM 1003 O O . TYR A 1 127 ? 15.625 -8.527 -5.675 1.00 96.81 127 TYR A O 1
ATOM 1011 N N . LYS A 1 128 ? 17.465 -7.828 -4.572 1.00 96.00 128 LYS A N 1
ATOM 1012 C CA . LYS A 1 128 ? 17.887 -9.143 -4.065 1.00 96.00 128 LYS A CA 1
ATOM 1013 C C . LYS A 1 128 ? 16.757 -9.902 -3.359 1.00 96.00 128 LYS A C 1
ATOM 1015 O O . LYS A 1 128 ? 16.692 -11.118 -3.462 1.00 96.00 128 LYS A O 1
ATOM 1020 N N . GLU A 1 129 ? 15.883 -9.195 -2.651 1.00 95.06 129 GLU A N 1
ATOM 1021 C CA . GLU A 1 129 ? 14.762 -9.766 -1.895 1.00 95.06 129 GLU A CA 1
ATOM 1022 C C . GLU A 1 129 ? 13.496 -9.954 -2.740 1.00 95.06 129 GLU A C 1
ATOM 1024 O O . GLU A 1 129 ? 12.584 -10.652 -2.311 1.00 95.06 129 GLU A O 1
ATOM 1029 N N . VAL A 1 130 ? 13.421 -9.330 -3.920 1.00 97.56 130 VAL A N 1
ATOM 1030 C CA . VAL A 1 130 ? 12.220 -9.325 -4.769 1.00 97.56 130 VAL A CA 1
ATOM 1031 C C . VAL A 1 130 ? 12.379 -10.271 -5.949 1.00 97.56 130 VAL A C 1
ATOM 1033 O O . VAL A 1 130 ? 11.470 -11.048 -6.219 1.00 97.56 130 VAL A O 1
ATOM 1036 N N . PHE A 1 131 ? 13.531 -10.260 -6.622 1.00 97.94 131 PHE A N 1
ATOM 1037 C CA . PHE A 1 131 ? 13.783 -11.105 -7.788 1.00 97.94 131 PHE A CA 1
ATOM 1038 C C . PHE A 1 131 ? 13.511 -12.602 -7.533 1.00 97.94 131 PHE A C 1
ATOM 1040 O O . PHE A 1 131 ? 12.827 -13.215 -8.354 1.00 97.94 131 PHE A O 1
ATOM 1047 N N . PRO A 1 132 ? 13.931 -13.200 -6.394 1.00 98.00 132 PRO A N 1
ATOM 1048 C CA . PRO A 1 132 ? 13.609 -14.597 -6.099 1.00 98.00 132 PRO A CA 1
ATOM 1049 C C . PRO A 1 132 ? 12.103 -14.874 -6.037 1.00 98.00 132 PRO A C 1
ATOM 1051 O O . PRO A 1 132 ? 11.664 -15.929 -6.471 1.00 98.00 132 PRO A O 1
ATOM 1054 N N . LEU A 1 133 ? 11.291 -13.915 -5.576 1.00 98.25 133 LEU A N 1
ATOM 1055 C CA . LEU A 1 133 ? 9.837 -14.082 -5.500 1.00 98.25 133 LEU A CA 1
ATOM 1056 C C . LEU A 1 133 ? 9.193 -14.206 -6.885 1.00 98.25 133 LEU A C 1
ATOM 1058 O O . LEU A 1 133 ? 8.206 -14.922 -7.029 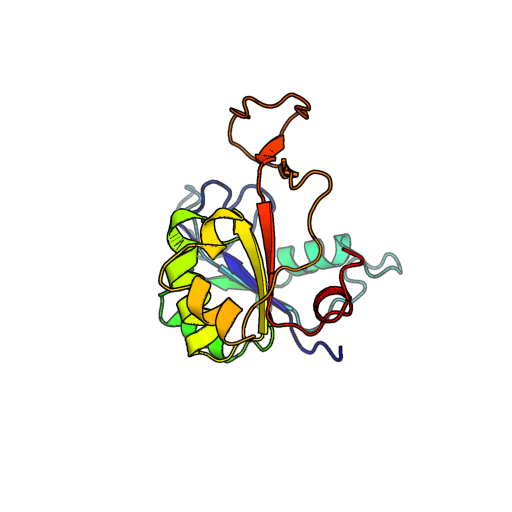1.00 98.25 133 LEU A O 1
ATOM 1062 N N . PHE A 1 134 ? 9.750 -13.531 -7.893 1.00 97.00 134 PHE A N 1
ATOM 1063 C CA . PHE A 1 134 ? 9.324 -13.680 -9.285 1.00 97.00 134 PHE A CA 1
ATOM 1064 C C . PHE A 1 134 ? 9.748 -15.038 -9.848 1.00 97.00 134 PHE A C 1
ATOM 1066 O O . PHE A 1 134 ? 8.937 -15.732 -10.450 1.00 97.00 134 PHE A O 1
ATOM 1073 N N . MET A 1 135 ? 10.996 -15.446 -9.600 1.00 97.12 135 MET A N 1
ATOM 1074 C CA . MET A 1 135 ? 11.521 -16.743 -10.048 1.00 97.12 135 MET A CA 1
ATOM 1075 C C . MET A 1 135 ? 10.765 -17.932 -9.440 1.00 97.12 135 MET A C 1
ATOM 1077 O O . MET A 1 135 ? 10.566 -18.944 -10.100 1.00 97.12 135 MET A O 1
ATOM 1081 N N . GLU A 1 136 ? 10.326 -17.800 -8.188 1.00 97.81 136 GLU A N 1
ATOM 1082 C CA . GLU A 1 136 ? 9.520 -18.796 -7.471 1.00 97.81 136 GLU A CA 1
ATOM 1083 C C . GLU A 1 136 ? 8.021 -18.724 -7.817 1.00 97.81 136 GLU A C 1
ATOM 1085 O O . GLU A 1 136 ? 7.221 -19.443 -7.223 1.00 97.81 136 GLU A O 1
ATOM 1090 N N . ASN A 1 137 ? 7.620 -17.845 -8.741 1.00 96.69 137 ASN A N 1
ATOM 1091 C CA . ASN A 1 137 ? 6.229 -17.592 -9.113 1.00 96.69 137 ASN A CA 1
ATOM 1092 C C . ASN A 1 137 ? 5.311 -17.214 -7.933 1.00 96.69 137 ASN A C 1
ATOM 1094 O O . ASN A 1 137 ? 4.147 -17.605 -7.855 1.00 96.69 137 ASN A O 1
ATOM 1098 N N . ARG A 1 138 ? 5.850 -16.461 -6.970 1.00 97.88 138 ARG A N 1
ATOM 1099 C CA . ARG A 1 138 ? 5.140 -16.020 -5.757 1.00 97.88 138 ARG A CA 1
ATOM 1100 C C . ARG A 1 138 ? 4.641 -14.584 -5.846 1.00 97.88 138 ARG A C 1
ATOM 1102 O O . ARG A 1 138 ? 3.782 -14.202 -5.055 1.00 97.88 138 ARG A O 1
ATOM 1109 N N . VAL A 1 139 ? 5.208 -13.796 -6.758 1.00 97.88 139 VAL A N 1
ATOM 1110 C CA . VAL A 1 139 ? 4.849 -12.403 -7.047 1.00 97.88 139 VAL A CA 1
ATOM 1111 C C . VAL A 1 139 ? 4.985 -12.168 -8.549 1.00 97.88 139 VAL A C 1
ATOM 111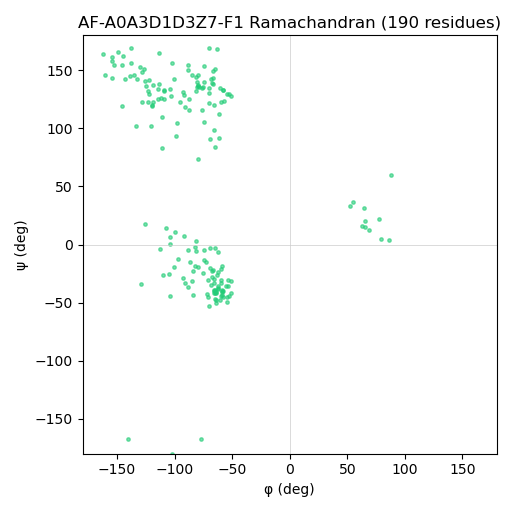3 O O . VAL A 1 139 ? 5.923 -12.661 -9.169 1.00 97.88 139 VAL A O 1
ATOM 1116 N N . TRP A 1 140 ? 4.077 -11.385 -9.121 1.00 97.19 140 TRP A N 1
ATOM 1117 C CA . TRP A 1 140 ? 4.095 -10.960 -10.518 1.00 97.19 140 TRP A CA 1
ATOM 1118 C C . TRP A 1 140 ? 3.715 -9.484 -10.655 1.00 97.19 140 TRP A C 1
ATOM 1120 O O . TRP A 1 140 ? 3.275 -8.821 -9.707 1.00 97.19 140 TRP A O 1
ATOM 1130 N N . LEU A 1 141 ? 3.917 -8.948 -11.859 1.00 95.75 141 LEU A N 1
ATOM 1131 C CA . LEU A 1 141 ? 3.431 -7.619 -12.208 1.00 95.75 141 LEU A CA 1
ATOM 1132 C C . LEU A 1 141 ? 1.922 -7.674 -12.458 1.00 95.75 141 LEU A C 1
ATOM 1134 O O . LEU A 1 141 ? 1.423 -8.559 -13.151 1.00 95.75 141 LEU A O 1
ATOM 1138 N N . GLY A 1 142 ? 1.204 -6.707 -11.894 1.00 94.81 142 GLY A N 1
ATOM 1139 C CA . GLY A 1 142 ? -0.210 -6.481 -12.163 1.00 94.81 142 GLY A CA 1
ATOM 1140 C C . GLY A 1 142 ? -0.445 -5.793 -13.510 1.00 94.81 142 GLY A C 1
ATOM 1141 O O . GLY A 1 142 ? 0.455 -5.647 -14.342 1.00 94.81 142 GLY A O 1
ATOM 1142 N N . TYR A 1 143 ? -1.670 -5.317 -13.720 1.00 93.56 143 TYR A N 1
ATOM 1143 C CA . TYR A 1 143 ? -2.001 -4.496 -14.884 1.00 93.56 143 TYR A CA 1
ATOM 1144 C C . TYR A 1 143 ? -1.183 -3.202 -14.872 1.00 93.56 143 TYR A C 1
ATOM 1146 O O . TYR A 1 143 ? -1.354 -2.373 -13.990 1.00 93.56 143 TYR A O 1
ATOM 1154 N N . GLY A 1 144 ? -0.263 -3.040 -15.822 1.00 87.62 144 GLY A N 1
ATOM 1155 C CA . GLY A 1 144 ? 0.599 -1.861 -15.898 1.00 87.62 144 GLY A CA 1
ATOM 1156 C C . GLY A 1 144 ? -0.146 -0.585 -16.295 1.00 87.62 144 GLY A C 1
ATOM 1157 O O . GLY A 1 144 ? -1.286 -0.613 -16.756 1.00 87.62 144 GLY A O 1
ATOM 1158 N N . PHE A 1 145 ? 0.537 0.547 -16.158 1.00 90.44 145 PHE A N 1
ATOM 1159 C CA . PHE A 1 145 ? 0.043 1.837 -16.633 1.00 90.44 145 PHE A CA 1
ATOM 1160 C C . PHE A 1 145 ? 0.447 2.065 -18.091 1.00 90.44 145 PHE A C 1
ATOM 1162 O O . PHE A 1 145 ? 1.461 1.537 -18.561 1.00 90.44 145 PHE A O 1
ATOM 1169 N N . LYS A 1 146 ? -0.323 2.879 -18.821 1.00 86.69 146 LYS A N 1
ATOM 1170 C CA . LYS A 1 146 ? 0.011 3.242 -20.205 1.00 86.69 146 LYS A CA 1
ATOM 1171 C C . LYS A 1 146 ? 1.406 3.882 -20.245 1.00 86.69 146 LYS A C 1
ATOM 1173 O O . LYS A 1 146 ? 1.664 4.855 -19.546 1.00 86.69 146 LYS A O 1
ATOM 1178 N N . GLY A 1 147 ? 2.311 3.317 -21.046 1.00 86.00 147 GLY A N 1
ATOM 1179 C CA . GLY A 1 147 ? 3.703 3.783 -21.132 1.00 86.00 147 GLY A CA 1
ATOM 1180 C C . GLY A 1 147 ? 4.517 3.603 -19.844 1.00 86.00 147 GLY A C 1
ATOM 1181 O O . GLY A 1 147 ? 5.511 4.302 -19.665 1.00 86.00 147 GLY A O 1
ATOM 1182 N N . ALA A 1 148 ? 4.082 2.713 -18.941 1.00 87.94 148 ALA A N 1
ATOM 1183 C CA . ALA A 1 148 ? 4.661 2.513 -17.612 1.00 87.94 148 ALA A CA 1
ATOM 1184 C C . ALA A 1 148 ? 4.777 3.818 -16.804 1.00 87.94 148 ALA A C 1
ATOM 1186 O O . ALA A 1 148 ? 5.723 4.003 -16.043 1.00 87.94 148 ALA A O 1
ATOM 1187 N N . ALA A 1 149 ? 3.843 4.753 -16.988 1.00 92.50 149 ALA A N 1
ATOM 1188 C CA . ALA A 1 149 ? 3.830 6.019 -16.272 1.00 92.50 149 ALA A CA 1
ATOM 1189 C C . ALA A 1 149 ? 2.428 6.348 -15.765 1.00 92.50 149 ALA A C 1
ATOM 1191 O O . ALA A 1 149 ? 1.433 6.048 -16.425 1.00 92.50 149 ALA A O 1
ATOM 1192 N N . ALA A 1 150 ? 2.361 6.984 -14.600 1.00 92.44 150 ALA A N 1
ATOM 1193 C CA . ALA A 1 150 ? 1.114 7.468 -14.025 1.00 92.44 150 ALA A CA 1
ATOM 1194 C C . ALA A 1 150 ? 1.295 8.860 -13.418 1.00 92.44 150 ALA A C 1
ATOM 1196 O O . ALA A 1 150 ? 2.404 9.244 -13.034 1.00 92.44 150 ALA A O 1
ATOM 1197 N N . HIS A 1 151 ? 0.189 9.594 -13.320 1.00 92.00 151 HIS A N 1
ATOM 1198 C CA . HIS A 1 151 ? 0.120 10.889 -12.656 1.00 92.00 151 HIS A CA 1
ATOM 1199 C C . HIS A 1 151 ? -0.552 10.734 -11.302 1.00 92.00 151 HIS A C 1
ATOM 1201 O O . HIS A 1 151 ? -1.615 10.123 -11.207 1.00 92.00 151 HIS A O 1
ATOM 1207 N N . PHE A 1 152 ? 0.038 11.335 -10.275 1.00 89.12 152 PHE A N 1
ATOM 1208 C CA . PHE A 1 152 ? -0.501 11.319 -8.918 1.00 89.12 152 PHE A CA 1
ATOM 1209 C C . PHE A 1 152 ? -0.659 12.741 -8.411 1.00 89.12 152 PHE A C 1
ATOM 1211 O O . PHE A 1 152 ? 0.259 13.547 -8.568 1.00 89.12 152 PHE A O 1
ATOM 1218 N N . PHE A 1 153 ? -1.789 13.041 -7.769 1.00 87.62 153 PHE A N 1
ATOM 1219 C CA . PHE A 1 153 ? -1.902 14.268 -6.989 1.00 87.62 153 PHE A CA 1
ATOM 1220 C C . PHE A 1 153 ? -0.829 14.280 -5.912 1.00 87.62 153 PHE A C 1
ATOM 1222 O O . PHE A 1 153 ? -0.585 13.275 -5.239 1.00 87.62 153 PHE A O 1
ATOM 1229 N N . SER A 1 154 ? -0.142 15.408 -5.793 1.00 82.62 154 SER A N 1
ATOM 1230 C CA . SER A 1 154 ? 0.999 15.499 -4.902 1.00 82.62 154 SER A CA 1
ATOM 1231 C C . SER A 1 154 ? 1.236 16.932 -4.452 1.00 82.62 154 SER A C 1
ATOM 1233 O O . SER A 1 154 ? 1.079 17.849 -5.257 1.00 82.62 154 SER A O 1
ATOM 1235 N N . PRO A 1 155 ? 1.658 17.146 -3.194 1.00 77.88 155 PRO A N 1
ATOM 1236 C CA . PRO A 1 155 ? 2.142 18.450 -2.754 1.00 77.88 155 PRO A CA 1
ATOM 1237 C C . PRO A 1 155 ? 3.552 18.766 -3.282 1.00 77.88 155 PRO A C 1
ATOM 1239 O O . PRO A 1 155 ? 4.071 19.840 -2.996 1.00 77.88 155 PRO A O 1
ATOM 1242 N N . TYR A 1 156 ? 4.203 17.820 -3.966 1.00 81.62 156 TYR A N 1
ATOM 1243 C CA . TYR A 1 156 ? 5.552 17.976 -4.497 1.00 81.62 156 TYR A CA 1
ATOM 1244 C C . TYR A 1 156 ? 5.538 18.573 -5.903 1.00 81.62 156 TYR A C 1
ATOM 1246 O O . TYR A 1 156 ? 4.614 18.336 -6.680 1.00 81.62 156 TYR A O 1
ATOM 1254 N N . GLU A 1 157 ? 6.594 19.313 -6.237 1.00 84.25 157 GLU A N 1
ATOM 1255 C CA . GLU A 1 157 ? 6.811 19.792 -7.600 1.00 84.25 157 GLU A CA 1
ATOM 1256 C C . GLU A 1 157 ? 7.120 18.626 -8.545 1.00 84.25 157 GLU A C 1
ATOM 1258 O O . GLU A 1 157 ? 7.867 17.700 -8.207 1.00 84.25 157 GLU A O 1
ATOM 1263 N N . ASP A 1 158 ? 6.550 18.682 -9.750 1.00 85.44 158 ASP A N 1
ATOM 1264 C CA . ASP A 1 158 ? 6.848 17.713 -10.796 1.00 85.44 158 ASP A CA 1
ATOM 1265 C C . ASP A 1 158 ? 8.231 17.987 -11.386 1.00 85.44 158 ASP A C 1
ATOM 1267 O O . ASP A 1 158 ? 8.439 18.931 -12.144 1.00 85.44 158 ASP A O 1
ATOM 1271 N N . THR A 1 159 ? 9.187 17.143 -11.011 1.00 86.75 159 THR A N 1
ATOM 1272 C CA . THR A 1 159 ? 10.580 17.201 -11.473 1.00 86.75 159 THR A CA 1
ATOM 1273 C C . THR A 1 159 ? 10.862 16.191 -12.587 1.00 86.75 159 THR A C 1
ATOM 1275 O O . THR A 1 159 ? 12.021 15.949 -12.932 1.00 86.75 159 THR A O 1
ATOM 1278 N N . ALA A 1 160 ? 9.821 15.567 -13.154 1.00 86.25 160 ALA A N 1
ATOM 1279 C CA . ALA A 1 160 ? 9.983 14.622 -14.248 1.00 86.25 160 ALA A CA 1
ATOM 1280 C C . ALA A 1 160 ? 10.620 15.298 -15.471 1.00 86.25 160 ALA A C 1
ATOM 1282 O O . ALA A 1 160 ? 10.210 16.366 -15.908 1.00 86.25 160 ALA A O 1
ATOM 1283 N N . THR A 1 161 ? 11.607 14.637 -16.072 1.00 85.56 161 THR A N 1
ATOM 1284 C CA . THR A 1 161 ? 12.232 15.105 -17.320 1.00 85.56 161 THR A CA 1
ATOM 1285 C C . THR A 1 161 ? 11.401 14.777 -18.560 1.00 85.56 161 THR A C 1
ATOM 1287 O O . THR A 1 161 ? 11.608 15.359 -19.623 1.00 85.56 161 THR A O 1
ATOM 1290 N N . ALA A 1 162 ? 10.482 13.815 -18.448 1.00 83.69 162 ALA A N 1
ATOM 1291 C CA . ALA A 1 162 ? 9.583 13.431 -19.525 1.00 83.69 162 ALA A CA 1
ATOM 1292 C C . ALA A 1 162 ? 8.430 14.437 -19.644 1.00 83.69 162 ALA A C 1
ATOM 1294 O O . ALA A 1 162 ? 7.817 14.778 -18.636 1.00 83.69 162 ALA A O 1
ATOM 1295 N N . GLY A 1 163 ? 8.098 14.838 -20.877 1.00 77.88 163 GLY A N 1
ATOM 1296 C CA . GLY A 1 163 ? 6.906 15.646 -21.155 1.00 77.88 163 GLY A CA 1
ATOM 1297 C C . GLY A 1 163 ? 5.603 14.913 -20.802 1.00 77.88 163 GLY A C 1
ATOM 1298 O O . GLY A 1 163 ? 5.621 13.699 -20.594 1.00 77.88 163 GLY A O 1
ATOM 1299 N N . ASP A 1 164 ? 4.484 15.651 -20.791 1.00 87.44 164 ASP A N 1
ATOM 1300 C CA . ASP A 1 164 ? 3.164 15.282 -20.222 1.00 87.44 164 ASP A CA 1
ATOM 1301 C C . ASP A 1 164 ? 3.024 15.645 -18.732 1.00 87.44 164 ASP A C 1
ATOM 1303 O O . ASP A 1 164 ? 2.815 14.785 -17.881 1.00 87.44 164 ASP A O 1
ATOM 1307 N N . HIS A 1 165 ? 3.155 16.933 -18.404 1.00 89.50 165 HIS A N 1
ATOM 1308 C CA . HIS A 1 165 ? 2.872 17.455 -17.063 1.00 89.50 165 HIS A CA 1
ATOM 1309 C C . HIS A 1 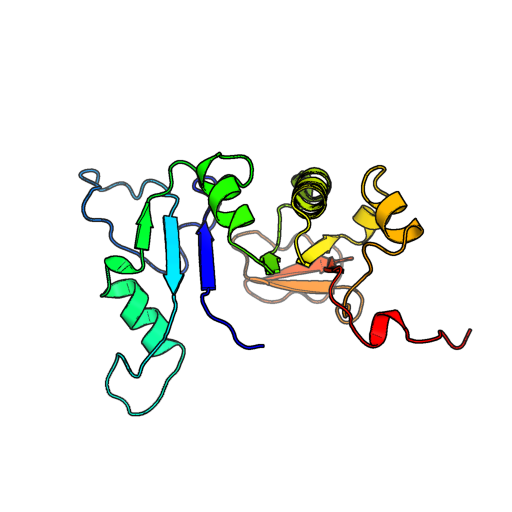165 ? 1.383 17.764 -16.903 1.00 89.50 165 HIS A C 1
ATOM 1311 O O . HIS A 1 165 ? 0.728 18.228 -17.839 1.00 89.50 165 HIS A O 1
ATOM 1317 N N . ARG A 1 166 ? 0.853 17.561 -15.694 1.00 90.56 166 ARG A N 1
ATOM 1318 C CA . ARG A 1 166 ? -0.528 17.913 -15.343 1.00 90.56 166 ARG A CA 1
ATOM 1319 C C . ARG A 1 166 ? -0.533 18.800 -14.112 1.00 90.56 166 ARG A C 1
ATOM 1321 O O . ARG A 1 166 ? 0.236 18.582 -13.181 1.00 90.56 166 ARG A O 1
ATOM 1328 N N . GLN A 1 167 ? -1.407 19.800 -14.108 1.00 88.75 167 GLN A N 1
ATOM 1329 C CA . GLN A 1 167 ? -1.510 20.741 -12.997 1.00 88.75 167 GLN A CA 1
ATOM 1330 C C . GLN A 1 167 ? -1.803 19.994 -11.682 1.00 88.75 167 GLN A C 1
ATOM 1332 O O . GLN A 1 167 ? -2.688 19.143 -11.642 1.00 88.75 167 GLN A O 1
ATOM 1337 N N . HIS A 1 168 ? -1.062 20.319 -10.616 1.00 86.88 168 HIS A N 1
ATOM 1338 C CA . HIS A 1 168 ? -1.166 19.703 -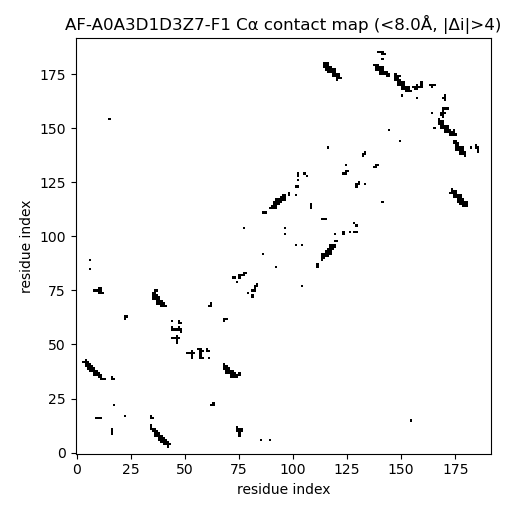9.279 1.00 86.88 168 HIS A CA 1
ATOM 1339 C C . HIS A 1 168 ? -0.848 18.198 -9.203 1.00 86.88 168 HIS A C 1
ATOM 1341 O O . HIS A 1 168 ? -1.178 17.547 -8.208 1.00 86.88 168 HIS A O 1
ATOM 1347 N N . MET A 1 169 ? -0.200 17.634 -10.225 1.00 91.50 169 MET A N 1
ATOM 1348 C CA . MET A 1 169 ? 0.191 16.227 -10.243 1.00 91.50 169 MET A CA 1
ATOM 1349 C C . MET A 1 169 ? 1.680 16.069 -10.538 1.00 91.50 169 MET A C 1
ATOM 1351 O O . MET A 1 169 ? 2.259 16.861 -11.273 1.00 91.50 169 MET A O 1
ATOM 1355 N N . ILE A 1 170 ? 2.270 14.994 -10.018 1.00 91.25 170 ILE A N 1
ATOM 1356 C CA . ILE A 1 170 ? 3.605 14.528 -10.408 1.00 91.25 170 ILE A CA 1
ATOM 1357 C C . ILE A 1 170 ? 3.480 13.363 -11.381 1.00 91.25 170 ILE A C 1
ATOM 1359 O O . ILE A 1 170 ? 2.615 12.496 -11.209 1.00 91.25 170 ILE A O 1
ATOM 1363 N N . ARG A 1 171 ? 4.363 13.308 -12.379 1.00 91.38 171 ARG A N 1
ATOM 1364 C CA . ARG A 1 171 ? 4.454 12.179 -13.305 1.00 91.38 171 ARG A CA 1
ATOM 1365 C C . ARG A 1 171 ? 5.525 11.198 -12.830 1.00 91.38 171 ARG A C 1
ATOM 1367 O O . ARG A 1 171 ? 6.701 11.536 -12.736 1.00 91.38 171 ARG A O 1
ATOM 1374 N N . VAL A 1 172 ? 5.150 9.942 -12.604 1.00 91.12 172 VAL A N 1
ATOM 1375 C CA . VAL A 1 172 ? 6.079 8.895 -12.151 1.00 91.12 172 VAL A CA 1
ATOM 1376 C C . VAL A 1 172 ? 6.284 7.871 -13.263 1.00 91.12 172 VAL A C 1
ATOM 1378 O O . VAL A 1 172 ? 5.377 7.109 -13.588 1.00 91.12 172 VAL A O 1
ATOM 1381 N N . SER A 1 173 ? 7.483 7.859 -13.854 1.00 92.62 173 SER A N 1
ATOM 1382 C CA . SER A 1 173 ? 7.915 6.839 -14.824 1.00 92.62 173 SER A CA 1
ATOM 1383 C C . SER A 1 173 ? 8.247 5.513 -14.146 1.00 92.62 173 SER A C 1
ATOM 1385 O O . SER A 1 173 ? 8.696 5.485 -13.004 1.00 92.62 173 SER A O 1
ATOM 1387 N N . GLY A 1 174 ? 8.110 4.420 -14.893 1.00 92.50 174 GLY A N 1
ATOM 1388 C CA . GLY A 1 174 ? 8.457 3.071 -14.462 1.00 92.50 174 GLY A CA 1
ATOM 1389 C C . GLY A 1 174 ? 7.594 2.547 -13.319 1.00 92.50 174 GLY A C 1
ATOM 1390 O O . GLY A 1 174 ? 7.995 1.589 -12.668 1.00 92.50 174 GLY A O 1
ATOM 1391 N N . VAL A 1 175 ? 6.454 3.168 -13.023 1.00 93.81 175 VAL A N 1
ATOM 1392 C CA . VAL A 1 175 ? 5.563 2.722 -11.949 1.00 93.81 175 VAL A CA 1
ATOM 1393 C C . VAL A 1 175 ? 4.717 1.547 -12.429 1.00 93.81 175 VAL A C 1
ATOM 1395 O O . VAL A 1 175 ? 4.224 1.548 -13.554 1.00 93.81 175 VAL A O 1
ATOM 1398 N N . MET A 1 176 ? 4.577 0.525 -11.587 1.00 95.38 176 MET A N 1
ATOM 1399 C CA . MET A 1 176 ? 3.871 -0.720 -11.881 1.00 95.38 176 MET A CA 1
ATOM 1400 C C . MET A 1 176 ? 3.174 -1.246 -10.625 1.00 95.38 176 MET A C 1
ATOM 1402 O O . MET A 1 176 ? 3.612 -1.001 -9.500 1.00 95.38 176 MET A O 1
ATOM 1406 N N . TRP A 1 177 ? 2.109 -2.019 -10.823 1.00 96.56 177 TRP A N 1
ATOM 1407 C CA . TRP A 1 177 ? 1.524 -2.825 -9.757 1.00 96.56 177 TRP A CA 1
ATOM 1408 C C . TRP A 1 177 ? 2.332 -4.108 -9.552 1.00 96.56 177 TRP A C 1
ATOM 1410 O O . TRP A 1 177 ? 2.701 -4.772 -10.518 1.00 96.56 177 TRP A O 1
ATOM 1420 N N . PHE A 1 178 ? 2.559 -4.475 -8.296 1.00 97.81 178 PHE A N 1
ATOM 1421 C CA . PHE A 1 178 ? 3.100 -5.760 -7.862 1.00 97.81 178 PHE A CA 1
ATOM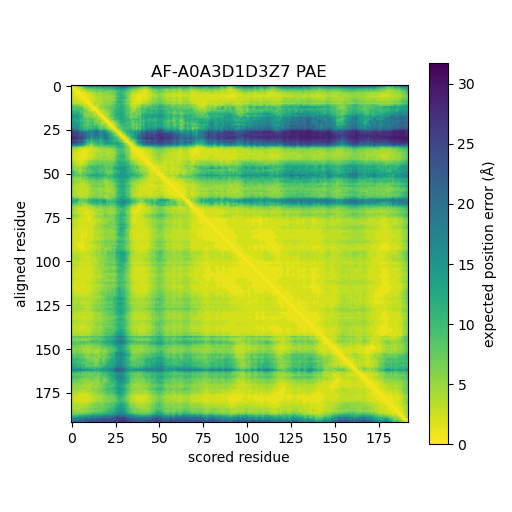 1422 C C . PHE A 1 178 ? 2.018 -6.491 -7.075 1.00 97.81 178 PHE A C 1
ATOM 1424 O O . PHE A 1 178 ? 1.354 -5.898 -6.219 1.00 97.81 178 PHE A O 1
ATOM 1431 N N . THR A 1 179 ? 1.825 -7.773 -7.363 1.00 98.38 179 THR A N 1
ATOM 1432 C CA . THR A 1 179 ? 0.754 -8.553 -6.745 1.00 98.38 179 THR A CA 1
ATOM 1433 C C . THR A 1 179 ? 1.078 -10.044 -6.714 1.00 98.38 179 THR A C 1
ATOM 1435 O O . THR A 1 179 ? 1.945 -10.525 -7.434 1.00 98.38 179 THR A O 1
ATOM 1438 N N . ASN A 1 180 ? 0.372 -10.768 -5.855 1.00 98.25 180 ASN A N 1
ATOM 1439 C CA . ASN A 1 180 ? 0.285 -12.229 -5.828 1.00 98.25 180 ASN A CA 1
ATOM 1440 C C . ASN A 1 180 ? -1.187 -12.704 -5.881 1.00 98.25 180 ASN A C 1
ATOM 1442 O O . ASN A 1 180 ? -1.518 -13.823 -5.460 1.00 98.25 180 ASN A O 1
ATOM 1446 N N . LEU A 1 181 ? -2.086 -11.809 -6.310 1.00 97.12 181 LEU A N 1
ATOM 1447 C CA . LEU A 1 181 ? -3.481 -12.094 -6.623 1.00 97.12 181 LEU A CA 1
ATOM 1448 C C . LEU A 1 181 ? -3.559 -12.682 -8.022 1.00 97.12 181 LEU A C 1
ATOM 1450 O O . LEU A 1 181 ? -2.970 -12.135 -8.956 1.00 97.12 181 LEU A O 1
ATOM 1454 N N . GLU A 1 182 ? -4.292 -13.782 -8.161 1.00 95.38 182 GLU A N 1
ATOM 1455 C CA . GLU A 1 182 ? -4.505 -14.420 -9.456 1.00 95.38 182 GLU A CA 1
ATOM 1456 C C . GLU A 1 182 ? -5.184 -13.435 -10.407 1.00 95.38 182 GLU A C 1
ATOM 1458 O O . GLU A 1 182 ? -6.251 -12.890 -10.115 1.00 95.38 182 GLU A O 1
ATOM 1463 N N . ILE A 1 183 ? -4.530 -13.182 -11.537 1.00 94.88 183 ILE A N 1
ATOM 1464 C CA . ILE A 1 183 ? -5.041 -12.326 -12.602 1.00 94.88 183 ILE A CA 1
ATOM 1465 C C . ILE A 1 183 ? -4.858 -13.053 -13.935 1.00 94.88 183 ILE A C 1
ATOM 1467 O O . ILE A 1 183 ? -3.812 -13.676 -14.122 1.00 94.88 183 ILE A O 1
ATOM 1471 N N . PRO A 1 184 ? -5.808 -12.942 -14.882 1.00 94.19 184 PRO A N 1
ATOM 1472 C CA . PRO A 1 184 ? -5.676 -13.551 -16.208 1.00 94.19 184 PRO A CA 1
ATOM 1473 C C . PRO A 1 184 ? -4.346 -13.212 -16.884 1.00 94.19 184 PRO A C 1
ATOM 1475 O O . PRO A 1 184 ? -3.658 -14.104 -17.361 1.00 94.19 184 PRO A O 1
ATOM 1478 N N . LYS A 1 185 ? -3.922 -11.947 -16.771 1.00 90.12 185 LYS A N 1
ATOM 1479 C CA . LYS A 1 185 ? -2.645 -11.438 -17.282 1.00 90.12 185 LYS A CA 1
ATOM 1480 C C . LYS A 1 185 ? -1.412 -12.244 -16.870 1.00 90.12 185 LYS A C 1
ATOM 1482 O O . LYS A 1 185 ? -0.432 -12.275 -17.600 1.00 90.12 185 LYS A O 1
ATOM 1487 N N . HIS A 1 186 ? -1.422 -12.860 -15.691 1.00 91.88 186 HIS A N 1
ATOM 1488 C CA . HIS A 1 186 ? -0.286 -13.653 -15.228 1.00 91.88 186 HIS A CA 1
ATOM 1489 C C . HIS A 1 186 ? -0.092 -14.925 -16.069 1.00 91.88 186 HIS A C 1
ATOM 1491 O O . HIS A 1 186 ? 1.034 -15.393 -16.212 1.00 91.88 186 HIS A O 1
ATOM 1497 N N . TYR A 1 187 ? -1.181 -15.439 -16.639 1.00 90.12 187 TYR A N 1
ATOM 1498 C CA . TYR A 1 187 ? -1.229 -16.651 -17.451 1.00 90.12 187 TYR A CA 1
ATOM 1499 C C . TYR A 1 187 ? -1.340 -16.353 -18.951 1.00 90.12 187 TYR A C 1
ATOM 1501 O O . TYR A 1 187 ? -1.561 -17.271 -19.733 1.00 90.12 187 TYR A O 1
ATOM 1509 N N . GLU A 1 188 ? -1.250 -15.082 -19.353 1.00 89.12 188 GLU A N 1
ATOM 1510 C CA . GLU A 1 188 ? -1.228 -14.710 -20.765 1.00 89.12 188 GLU A CA 1
ATOM 1511 C C . GLU A 1 188 ? 0.099 -15.160 -21.382 1.00 89.12 188 GLU A C 1
ATOM 1513 O O . GLU A 1 188 ? 1.177 -14.747 -20.939 1.00 89.12 188 GLU A O 1
ATOM 1518 N N . ASP A 1 189 ? 0.006 -15.990 -22.419 1.00 85.50 189 ASP A N 1
ATOM 1519 C CA . ASP A 1 189 ? 1.134 -16.279 -23.289 1.00 85.50 189 ASP A CA 1
ATOM 1520 C C . ASP A 1 189 ? 1.510 -15.012 -24.059 1.00 85.50 189 ASP A C 1
ATOM 1522 O O . ASP A 1 189 ? 0.659 -14.256 -24.537 1.00 85.50 189 ASP A O 1
ATOM 1526 N N . TRP A 1 190 ? 2.811 -14.772 -24.168 1.00 76.81 190 TRP A N 1
ATOM 1527 C CA . TRP A 1 190 ? 3.321 -13.711 -25.019 1.00 76.81 190 TRP A CA 1
ATOM 1528 C C . TRP A 1 190 ? 3.502 -14.287 -26.417 1.00 76.81 190 TRP A C 1
ATOM 1530 O O . TRP A 1 190 ? 4.340 -15.168 -26.608 1.00 76.81 190 TRP A O 1
ATOM 1540 N N . ASP A 1 191 ? 2.749 -13.768 -27.384 1.00 70.25 191 ASP A N 1
ATOM 1541 C CA . ASP A 1 191 ? 3.077 -13.949 -28.796 1.00 70.25 191 ASP A CA 1
ATOM 1542 C C . ASP A 1 191 ? 4.407 -13.217 -29.053 1.00 70.25 191 ASP A C 1
ATOM 1544 O O . ASP A 1 191 ? 4.448 -11.985 -29.139 1.00 70.25 191 ASP A O 1
ATOM 1548 N N . LEU A 1 192 ? 5.505 -13.979 -29.058 1.00 52.66 192 LEU A N 1
ATOM 1549 C CA . LEU A 1 192 ? 6.868 -13.509 -29.333 1.00 52.66 192 LEU A CA 1
ATOM 1550 C C . LEU A 1 192 ? 7.180 -13.521 -30.830 1.00 52.66 192 LEU A C 1
ATOM 1552 O O . LEU A 1 192 ? 6.860 -14.531 -31.497 1.00 52.66 192 LEU A O 1
#

Nearest PDB structures (foldseek):
  4lzo-assembly1_A  TM=5.558E-01  e=2.915E+00  Homo sapiens
  1yfl-assembly1_B  TM=3.729E-01  e=1.644E+00  Tequatrovirus T4
  1t9b-assembly1_B  TM=4.641E-01  e=5.509E+00  Saccharomyces cerevisiae
  1t9a-assembly1_A  TM=4.659E-01  e=7.106E+00  Saccharomyces cerevisiae

Mean predicted aligned error: 6.77 Å

Sequence (192 aa):
LGLKKLICTCYNGSPVTGKELLLHFDNSEDDDPKKIAYKVEITEVKDENGDGAVDLSDVQYLLKNDKNVLSILKTGDFRSKECIELLKEADIVVTNPPFSLFREYIGQLMKYGKKFLIIGHQNAIKYKEVFPLFMENRVWLGYGFKGAAAHFFSPYEDTATAGDHRQHMIRVSGVMWFTNLEIPKHYEDWDL

Radius of gyration: 18.97 Å; Cα contacts (8 Å, |Δi|>4): 266; chains: 1; bounding box: 49×43×54 Å

Secondary structure (DSSP, 8-state):
-----EEEE--TT-SSTTSSS----TT--SSS----EEEEEES----SSSSS--SHHHHHHHHHH-GGGEEEES---TTSHHHHHHHHH-SEEEE---GGGHHHHHHHHHHTT-EEEEEEEGGGGGSTTTHHHHHTTS-EE-SPPGGGEEEEE-SS----SSS---TTEEEEETEEEEE-S--GGGGPPP--